Protein AF-0000000081669228 (afdb_homodimer)

pLDDT: mean 86.5, std 16.02, range [28.78, 98.44]

Nearest PDB structures (foldseek):
  1gyb-assembly2_C  TM=8.173E-01  e=8.208E-07  Saccharomyces cerevisiae
  7o21-assembly1_A  TM=7.424E-01  e=1.603E-05  Bdellovibrio bacteriovorus HD100
  7f0y-assembly1_B  TM=6.200E-01  e=3.337E-04  Aspergillus novofumigatus
  7f11-assembly1_B  TM=6.517E-01  e=2.689E-03  Aspergillus novofumigatus
  3grd-assembly1_B  TM=5.805E-01  e=3.251E-03  Bacillus cereus ATCC 10987

InterPro domains:
  IPR032710 NTF2-like domain superfamily [SSF54427] (10-122)

Sequence (262 aa):
MSTTIDVKTELQQRLDEFSNVYRTGIWEDLIEFYTPDAIMQGRTDITAIKRLITQYMVEYDDIRFTITDTGTIGKDGLVYSTIAFNLHKRGEKVAEPGKEICIWKKNGDKFCFHRAVWNADEAIETYTKHIMSTTIDVKTELQQRLDEFSNVYRTGIWEDLIEFYTPDAIMQGRTDITAIKRLITQYMVEYDDIRFTITDTGTIGKDGLVYSTIAFNLHKRGEKVAEPGKEICIWKKNGDKFCFHRAVWNADEAIETYTKHI

Foldseek 3Di:
DVPPPDPQVQVQVLQVVLQVVLLVLPLVVNLVQADCQAAEQNRGHSVVVSVVSVVLSVFFNGKHKHWDDKDADDPQGKMKTKIKMWTHTPPDDGTFIKIKIFIWDDDDPHTHGRYMDMDTPVVVVVVVVVD/DPPPPDPQVQVQVLQVVLQVVLLVLPLVVNLVQADCQAAEQNRGHSVVVSVVSVVLSVFFNGKHKHFPDKDQDDPQRKIKTKIKMWTHTPPDDGTFIKIKIFIWDDDDPHTHGRYMDMDTPVVVVVVVVVD

Organism: Saccoglossus kowalevskii (NCBI:txid10224)

Solvent-accessible surface area (backbone atoms only — not comparable to full-atom values): 14122 Å² total; per-residue (Å²): 127,87,74,72,68,52,67,65,58,53,51,45,51,49,48,52,50,49,35,56,48,56,59,70,66,54,63,80,67,56,56,74,43,40,42,98,78,26,30,52,69,83,30,71,41,71,69,53,45,50,51,56,51,52,56,46,56,76,46,29,61,44,54,48,75,44,78,77,44,68,46,60,21,18,93,80,64,28,32,38,34,37,31,41,34,36,38,27,38,64,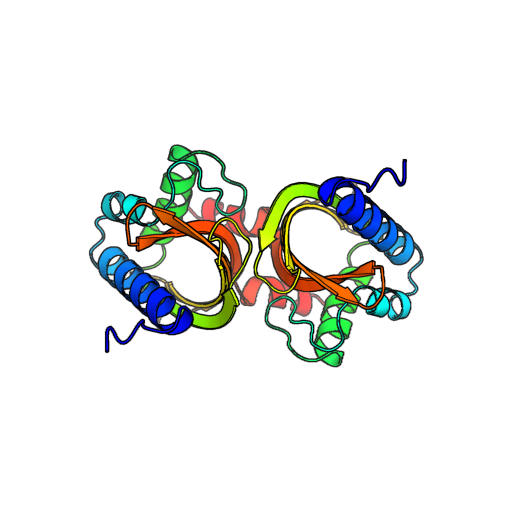93,51,90,64,59,47,50,29,40,31,34,37,36,32,34,64,61,84,94,41,75,13,48,32,36,36,23,55,34,53,49,63,64,60,42,54,61,50,63,74,97,124,86,76,73,68,54,67,65,60,51,52,45,51,50,49,51,52,49,34,56,47,57,57,70,67,53,62,79,67,56,55,74,44,40,41,97,78,25,30,52,70,82,28,69,41,68,69,54,47,51,52,57,50,51,57,46,56,76,48,30,61,45,54,49,77,43,74,75,44,68,45,69,14,13,95,80,57,28,29,39,34,36,31,41,34,34,37,27,38,66,94,51,91,65,60,48,50,28,40,30,36,37,36,30,34,62,62,84,93,40,74,12,48,32,33,36,24,55,35,54,50,62,64,59,42,54,61,50,63,74,97

Radius of gyration: 18.48 Å; Cα contacts (8 Å, |Δi|>4): 520; chains: 2; bounding box: 52×51×40 Å

Secondary structure (DSSP, 8-state):
------HHHHHHHHHHHHHHHHHHT-GGGGGGGEEEEEEETTB-SHHHHHHHHHHHHHHEEEEEEEEEEEEEETTTTEEEEEEEEEEEETT-SSPEEEEEEEEEEEETTEEEEEEEEEEEHHHHHHHHHT-/------HHHHHHHHHHHHHHHHHHT-GGGGGGGEEEEEEETTB-SHHHHHHHHHHHHHHEEEEEEEEEEEEE--TT--EEEEEEEEEEETT-SSPEEEEEEEEEEEETTEEEEEEEEEEEHHHHHHHHHT-

Structure (mmCIF, N/CA/C/O backbone):
data_AF-0000000081669228-model_v1
#
loop_
_entity.id
_entity.type
_entity.pdbx_description
1 polymer 'Uncharacterized protein LOC102806755'
#
loop_
_atom_site.group_PDB
_atom_site.id
_atom_site.type_symbol
_atom_site.label_atom_id
_atom_site.label_alt_id
_atom_site.label_comp_id
_atom_site.label_asym_id
_atom_site.label_entity_id
_atom_site.label_seq_id
_atom_site.pdbx_PDB_ins_code
_atom_site.Cartn_x
_atom_site.Cartn_y
_atom_site.Cartn_z
_atom_site.occupancy
_atom_site.B_iso_or_equiv
_atom_site.auth_seq_id
_atom_site.auth_comp_id
_atom_site.auth_asym_id
_atom_site.auth_atom_id
_atom_site.pdbx_PDB_model_num
ATOM 1 N N . MET A 1 1 ? -23.203 -28.297 3.871 1 39.91 1 MET A N 1
ATOM 2 C CA . MET A 1 1 ? -23.203 -26.859 4.133 1 39.91 1 MET A CA 1
ATOM 3 C C . MET A 1 1 ? -22.109 -26.156 3.334 1 39.91 1 MET A C 1
ATOM 5 O O . MET A 1 1 ? -21 -26.688 3.205 1 39.91 1 MET A O 1
ATOM 9 N N . SER A 1 2 ? -22.281 -25.531 2.209 1 43.97 2 SER A N 1
ATOM 10 C CA . SER A 1 2 ? -21.297 -24.984 1.297 1 43.97 2 SER A CA 1
ATOM 11 C C . SER A 1 2 ? -20.219 -24.203 2.053 1 43.97 2 SER A C 1
ATOM 13 O O . SER A 1 2 ? -20.5 -23.156 2.635 1 43.97 2 SER A O 1
ATOM 15 N N . THR A 1 3 ? -19.406 -24.672 2.895 1 51.78 3 THR A N 1
ATOM 16 C CA . THR A 1 3 ? -18.469 -24.062 3.828 1 51.78 3 THR A CA 1
ATOM 17 C C . THR A 1 3 ? -17.688 -22.938 3.15 1 51.78 3 THR A C 1
ATOM 19 O O . THR A 1 3 ? -16.781 -23.203 2.346 1 51.78 3 THR A O 1
ATOM 22 N N . THR A 1 4 ? -18.359 -21.859 2.883 1 65.62 4 THR A N 1
ATOM 23 C CA . THR A 1 4 ? -17.688 -20.719 2.27 1 65.62 4 THR A CA 1
ATOM 24 C C . THR A 1 4 ? -16.422 -20.359 3.045 1 65.62 4 THR A C 1
ATOM 26 O O . THR A 1 4 ? -16.453 -20.188 4.266 1 65.62 4 THR A O 1
ATOM 29 N N . ILE A 1 5 ? -15.367 -20.688 2.523 1 81.19 5 ILE A N 1
ATOM 30 C CA . ILE A 1 5 ? -14.109 -20.312 3.16 1 81.19 5 ILE A CA 1
ATOM 31 C C . ILE A 1 5 ? -14.07 -18.812 3.406 1 81.19 5 ILE A C 1
ATOM 33 O O . ILE A 1 5 ? -14.688 -18.047 2.664 1 81.19 5 ILE A O 1
ATOM 37 N N . ASP A 1 6 ? -13.648 -18.5 4.582 1 91.19 6 ASP A N 1
ATOM 38 C CA . ASP A 1 6 ? -13.555 -17.078 4.887 1 91.19 6 ASP A CA 1
ATOM 39 C C . ASP A 1 6 ? -12.625 -16.359 3.912 1 91.19 6 ASP A C 1
ATOM 41 O O . ASP A 1 6 ? -11.734 -16.984 3.326 1 91.19 6 ASP A O 1
ATOM 45 N N . VAL A 1 7 ? -12.891 -15.188 3.656 1 91.69 7 VAL A N 1
ATOM 46 C CA . VAL A 1 7 ? -12.203 -14.398 2.643 1 91.69 7 VAL A CA 1
ATOM 47 C C . VAL A 1 7 ? -10.695 -14.43 2.891 1 91.69 7 VAL A C 1
ATOM 49 O O . VAL A 1 7 ? -9.906 -14.5 1.945 1 91.69 7 VAL A O 1
ATOM 52 N N . LYS A 1 8 ? -10.242 -14.375 4.141 1 94.62 8 LYS A N 1
ATOM 53 C CA . LYS A 1 8 ? -8.82 -14.422 4.461 1 94.62 8 LYS A CA 1
ATOM 54 C C . LYS A 1 8 ? -8.188 -15.727 3.973 1 94.62 8 LYS A C 1
ATOM 56 O O . LYS A 1 8 ? -7.105 -15.711 3.385 1 94.62 8 LYS A O 1
ATOM 61 N N . THR A 1 9 ? -8.82 -16.797 4.254 1 96.38 9 THR A N 1
ATOM 62 C CA . THR A 1 9 ? -8.336 -18.094 3.805 1 96.38 9 THR A CA 1
ATOM 63 C C . THR A 1 9 ? -8.289 -18.156 2.281 1 96.38 9 THR A C 1
ATOM 65 O O . THR A 1 9 ? -7.32 -18.641 1.705 1 96.38 9 THR A O 1
ATOM 68 N N . GLU A 1 10 ? -9.328 -17.641 1.651 1 95.44 10 GLU A N 1
ATOM 69 C CA . GLU A 1 10 ? -9.375 -17.641 0.192 1 95.44 10 GLU A CA 1
ATOM 70 C C . GLU A 1 10 ? -8.234 -16.812 -0.396 1 95.44 10 GLU A C 1
ATOM 72 O O . GLU A 1 10 ? -7.586 -17.25 -1.355 1 95.44 10 GLU A O 1
ATOM 77 N N . LEU A 1 11 ? -7.941 -15.695 0.139 1 97.06 11 LEU A N 1
ATOM 78 C CA . LEU A 1 11 ? -6.871 -14.828 -0.34 1 97.06 11 LEU A CA 1
ATOM 79 C C . LEU A 1 11 ? -5.508 -15.469 -0.11 1 97.06 11 LEU A C 1
ATOM 81 O O . LEU A 1 11 ? -4.625 -15.383 -0.968 1 97.06 11 LEU A O 1
ATOM 85 N N . GLN A 1 12 ? -5.336 -16.094 1.056 1 98.38 12 GLN A N 1
ATOM 86 C CA . GLN A 1 12 ? -4.07 -16.766 1.328 1 98.38 12 GLN A CA 1
ATOM 87 C C . GLN A 1 12 ? -3.809 -17.891 0.325 1 98.38 12 GLN A C 1
ATOM 89 O O . GLN A 1 12 ? -2.684 -18.047 -0.151 1 98.38 12 GLN A O 1
ATOM 94 N N . GLN A 1 13 ? -4.848 -18.609 0.042 1 98.06 13 GLN A N 1
ATOM 95 C CA . GLN A 1 13 ? -4.711 -19.672 -0.955 1 98.06 13 GLN A CA 1
ATOM 96 C C . GLN A 1 13 ? -4.324 -19.094 -2.314 1 98.06 13 GLN A C 1
ATOM 98 O O . GLN A 1 13 ? -3.492 -19.672 -3.021 1 98.06 13 GLN A O 1
ATOM 103 N N . ARG A 1 14 ? -4.922 -17.984 -2.672 1 98.19 14 ARG A N 1
ATOM 104 C CA . ARG A 1 14 ? -4.602 -17.344 -3.938 1 98.19 14 ARG A CA 1
ATOM 105 C C . ARG A 1 14 ? -3.141 -16.906 -3.977 1 98.19 14 ARG A C 1
ATOM 107 O O . ARG A 1 14 ? -2.467 -17.078 -4.996 1 98.19 14 ARG A O 1
ATOM 114 N N . LEU A 1 15 ? -2.629 -16.391 -2.883 1 98.38 15 LEU A N 1
ATOM 115 C CA . LEU A 1 15 ? -1.236 -15.969 -2.785 1 98.38 15 LEU A CA 1
ATOM 116 C C . LEU A 1 15 ? -0.297 -17.172 -2.842 1 98.38 15 LEU A C 1
ATOM 118 O O . LEU A 1 15 ? 0.784 -17.094 -3.43 1 98.38 15 LEU A O 1
ATOM 122 N N . ASP A 1 16 ? -0.727 -18.281 -2.232 1 98.44 16 ASP A N 1
ATOM 123 C CA . ASP A 1 16 ? 0.062 -19.5 -2.332 1 98.44 16 ASP A CA 1
ATOM 124 C C . ASP A 1 16 ? 0.149 -19.984 -3.779 1 98.44 16 ASP A C 1
ATOM 126 O O . ASP A 1 16 ? 1.208 -20.422 -4.23 1 98.44 16 ASP A O 1
ATOM 130 N N . GLU A 1 17 ? -0.979 -19.875 -4.484 1 98.06 17 GLU A N 1
ATOM 131 C CA . GLU A 1 17 ? -0.974 -20.203 -5.906 1 98.06 17 GLU A CA 1
ATOM 132 C C . GLU A 1 17 ? -0.011 -19.297 -6.676 1 98.06 17 GLU A C 1
ATOM 134 O O . GLU A 1 17 ? 0.74 -19.766 -7.531 1 98.06 17 GLU 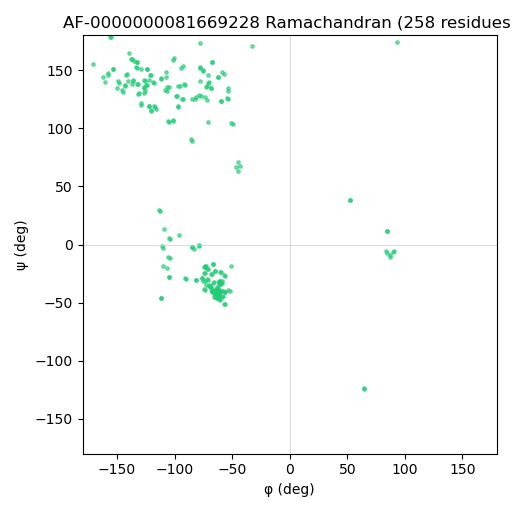A O 1
ATOM 139 N N . PHE A 1 18 ? -0.033 -18.047 -6.391 1 97.5 18 PHE A N 1
ATOM 140 C CA . PHE A 1 18 ? 0.871 -17.078 -7.02 1 97.5 18 PHE A CA 1
ATOM 141 C C . PHE A 1 18 ? 2.324 -17.484 -6.801 1 97.5 18 PHE A C 1
ATOM 143 O O . PHE A 1 18 ? 3.104 -17.562 -7.754 1 97.5 18 PHE A O 1
ATOM 150 N N . SER A 1 19 ? 2.711 -17.75 -5.574 1 96.69 19 SER A N 1
ATOM 151 C CA . SER A 1 19 ? 4.074 -18.141 -5.23 1 96.69 19 SER A CA 1
ATOM 152 C C . SER A 1 19 ? 4.496 -19.406 -5.98 1 96.69 19 SER A C 1
ATOM 154 O O . SER A 1 19 ? 5.637 -19.5 -6.441 1 96.69 19 SER A O 1
ATOM 156 N N . ASN A 1 20 ? 3.576 -20.344 -6.105 1 97 20 ASN A N 1
ATOM 157 C CA . ASN A 1 20 ? 3.865 -21.562 -6.836 1 97 20 ASN A CA 1
ATOM 158 C C . ASN A 1 20 ? 4.156 -21.297 -8.305 1 97 20 ASN A C 1
ATOM 160 O O . ASN A 1 20 ? 5.105 -21.844 -8.867 1 97 20 ASN A O 1
ATOM 164 N N . VAL A 1 21 ? 3.305 -20.469 -8.922 1 95.56 21 VAL A N 1
ATOM 165 C CA . VAL A 1 21 ? 3.533 -20.109 -10.312 1 95.56 21 VAL A CA 1
ATOM 166 C C . VAL A 1 21 ? 4.84 -19.328 -10.438 1 95.56 21 VAL A C 1
ATOM 168 O O . VAL A 1 21 ? 5.617 -19.547 -11.367 1 95.56 21 VAL A O 1
ATOM 171 N N . TYR A 1 22 ? 5.098 -18.484 -9.469 1 94.12 22 TYR A N 1
ATOM 172 C CA . TYR A 1 22 ? 6.32 -17.688 -9.438 1 94.12 22 TYR A CA 1
ATOM 173 C C . TYR A 1 22 ? 7.551 -18.578 -9.492 1 94.12 22 TYR A C 1
ATOM 175 O O . TYR A 1 22 ? 8.5 -18.297 -10.227 1 94.12 22 TYR A O 1
ATOM 183 N N . ARG A 1 23 ? 7.57 -19.656 -8.828 1 93.06 23 ARG A N 1
ATOM 184 C CA . ARG A 1 23 ? 8.711 -20.562 -8.703 1 93.06 23 ARG A CA 1
ATOM 185 C C . ARG A 1 23 ? 8.961 -21.312 -10 1 93.06 23 ARG A C 1
ATOM 187 O O . ARG A 1 23 ? 10.055 -21.844 -10.219 1 93.06 23 ARG A O 1
ATOM 194 N N . THR A 1 24 ? 7.941 -21.406 -10.859 1 91.94 24 THR A N 1
ATOM 195 C CA . THR A 1 24 ? 8.117 -22.125 -12.109 1 91.94 24 THR A CA 1
ATOM 196 C C . THR A 1 24 ? 9.016 -21.344 -13.062 1 91.94 24 THR A C 1
ATOM 198 O O . THR A 1 24 ? 9.594 -21.922 -13.992 1 91.94 24 THR A O 1
ATOM 201 N N . GLY A 1 25 ? 8.984 -20.016 -12.969 1 86.81 25 GLY A N 1
ATOM 202 C CA . GLY A 1 25 ? 9.758 -19.172 -13.852 1 86.81 25 GLY A CA 1
ATOM 203 C C . GLY A 1 25 ? 9.008 -18.781 -15.117 1 86.81 25 GLY A C 1
ATOM 204 O O . GLY A 1 25 ? 9.531 -18.047 -15.953 1 86.81 25 GLY A O 1
ATOM 205 N N . ILE A 1 26 ? 7.855 -19.344 -15.273 1 88.12 26 ILE A N 1
ATOM 206 C CA . ILE A 1 26 ? 7.023 -18.953 -16.406 1 88.12 26 ILE A CA 1
ATOM 207 C C . ILE A 1 26 ? 6.203 -17.719 -16.031 1 88.12 26 ILE A C 1
ATOM 209 O O . ILE A 1 26 ? 5.066 -17.828 -15.578 1 88.12 26 ILE A O 1
ATOM 213 N N . TRP A 1 27 ? 6.723 -16.547 -16.281 1 81.88 27 TRP A N 1
ATOM 214 C CA . TRP A 1 27 ? 6.23 -15.289 -15.742 1 81.88 27 TRP A CA 1
ATOM 215 C C . TRP A 1 27 ? 4.965 -14.836 -16.469 1 81.88 27 TRP A C 1
ATOM 217 O O . TRP A 1 27 ? 4.121 -14.148 -15.891 1 81.88 27 TRP A O 1
ATOM 227 N N . GLU A 1 28 ? 4.816 -15.211 -17.75 1 88.62 28 GLU A N 1
ATOM 228 C CA . GLU A 1 28 ? 3.592 -14.898 -18.484 1 88.62 28 GLU A CA 1
ATOM 229 C C . GLU A 1 28 ? 2.363 -15.453 -17.766 1 88.62 28 GLU A C 1
ATOM 231 O O . GLU A 1 28 ? 1.282 -14.859 -17.828 1 88.62 28 GLU A O 1
ATOM 236 N N . ASP A 1 29 ? 2.557 -16.547 -16.984 1 93.75 29 ASP A N 1
ATOM 237 C CA . ASP A 1 29 ? 1.444 -17.188 -16.281 1 93.75 29 ASP A CA 1
ATOM 238 C C . ASP A 1 29 ? 0.985 -16.344 -15.102 1 93.75 29 ASP A C 1
ATOM 240 O O . ASP A 1 29 ? -0.127 -16.516 -14.602 1 93.75 29 ASP A O 1
ATOM 244 N N . LEU A 1 30 ? 1.828 -15.422 -14.664 1 95 30 LEU A N 1
ATOM 245 C CA . LEU A 1 30 ? 1.489 -14.617 -13.5 1 95 30 LEU A CA 1
ATOM 246 C C . LEU A 1 30 ? 0.439 -13.57 -13.852 1 95 30 LEU A C 1
ATOM 248 O O . LEU A 1 30 ? -0.228 -13.031 -12.961 1 95 30 LEU A O 1
ATOM 252 N N . ILE A 1 31 ? 0.306 -13.281 -15.094 1 93.75 31 ILE A N 1
ATOM 253 C CA . ILE A 1 31 ? -0.577 -12.203 -15.516 1 93.75 31 ILE A CA 1
ATOM 254 C C . ILE A 1 31 ? -2.023 -12.555 -15.172 1 93.75 31 ILE A C 1
ATOM 256 O O . ILE A 1 31 ? -2.848 -11.664 -14.953 1 93.75 31 ILE A O 1
ATOM 260 N N . GLU A 1 32 ? -2.377 -13.82 -15.016 1 95.56 32 GLU A N 1
ATOM 261 C CA . GLU A 1 32 ? -3.738 -14.25 -14.711 1 95.56 32 GLU A CA 1
ATOM 262 C C . GLU A 1 32 ? -4.16 -13.797 -13.312 1 95.56 32 GLU A C 1
ATOM 264 O O . GLU A 1 32 ? -5.348 -13.812 -12.984 1 95.56 32 GLU A O 1
ATOM 269 N N . PHE A 1 33 ? -3.244 -13.43 -12.5 1 97.38 33 PHE A N 1
ATOM 270 C CA . PHE A 1 33 ? -3.527 -13.039 -11.125 1 97.38 33 PHE A CA 1
ATOM 271 C C . PHE A 1 33 ? -3.918 -11.57 -11.047 1 97.38 33 PHE A C 1
ATOM 273 O O . PHE A 1 33 ? -4.262 -11.07 -9.977 1 97.38 33 PHE A O 1
ATOM 280 N N . TYR A 1 34 ? -3.902 -10.891 -12.156 1 96.56 34 TYR A N 1
ATOM 281 C CA . TYR A 1 34 ? -4.227 -9.469 -12.203 1 96.56 34 TYR A CA 1
ATOM 282 C C . TYR A 1 34 ? -5.535 -9.234 -12.945 1 96.56 34 TYR A C 1
ATOM 284 O O . TYR A 1 34 ? -5.852 -9.945 -13.898 1 96.56 34 TYR A O 1
ATOM 292 N N . THR A 1 35 ? -6.324 -8.242 -12.438 1 94.75 35 THR A N 1
ATOM 293 C CA . THR A 1 35 ? -7.457 -7.812 -13.25 1 94.75 35 THR A CA 1
ATOM 294 C C . THR A 1 35 ? -6.977 -7.109 -14.516 1 94.75 35 THR A C 1
ATOM 296 O O . THR A 1 35 ? -5.867 -6.578 -14.555 1 94.75 35 THR A O 1
ATOM 299 N N . PRO A 1 36 ? -7.805 -7.062 -15.594 1 93.06 36 PRO A N 1
ATOM 300 C CA . PRO A 1 36 ? -7.387 -6.41 -16.828 1 93.06 36 PRO A CA 1
ATOM 301 C C . PRO A 1 36 ? -7.07 -4.93 -16.641 1 93.06 36 PRO A C 1
ATOM 303 O O . PRO A 1 36 ? -6.301 -4.355 -17.422 1 93.06 36 PRO A O 1
ATOM 306 N N . ASP A 1 37 ? -7.652 -4.312 -15.594 1 93.5 37 ASP A N 1
ATOM 307 C CA . ASP A 1 37 ? -7.434 -2.893 -15.328 1 93.5 37 ASP A CA 1
ATOM 308 C C . ASP A 1 37 ? -6.641 -2.686 -14.047 1 93.5 37 ASP A C 1
ATOM 310 O O . ASP A 1 37 ? -6.836 -1.695 -13.336 1 93.5 37 ASP A O 1
ATOM 314 N N . ALA A 1 38 ? -5.773 -3.65 -13.68 1 95.19 38 ALA A N 1
ATOM 315 C CA . ALA A 1 38 ? -4.973 -3.576 -12.461 1 95.19 38 ALA A CA 1
ATOM 316 C C . ALA A 1 38 ? -4.023 -2.379 -12.5 1 95.19 38 ALA A C 1
ATOM 318 O O . ALA A 1 38 ? -3.539 -1.998 -13.57 1 95.19 38 ALA A O 1
ATOM 319 N N . ILE A 1 39 ? -3.797 -1.756 -11.398 1 94.5 39 ILE A N 1
ATOM 320 C CA . ILE A 1 39 ? -2.758 -0.76 -11.156 1 94.5 39 ILE A CA 1
ATOM 321 C C . ILE A 1 39 ? -1.838 -1.232 -10.031 1 94.5 39 ILE A C 1
ATOM 323 O O . ILE A 1 39 ? -2.281 -1.421 -8.898 1 94.5 39 ILE A O 1
ATOM 327 N N . MET A 1 40 ? -0.588 -1.463 -10.391 1 94.69 40 MET A N 1
ATOM 328 C CA . MET A 1 40 ? 0.394 -1.965 -9.43 1 94.69 40 MET A CA 1
ATOM 329 C C . MET A 1 40 ? 1.528 -0.964 -9.242 1 94.69 40 MET A C 1
ATOM 331 O O . MET A 1 40 ? 2.23 -0.626 -10.195 1 94.69 40 MET A O 1
ATOM 335 N N . GLN A 1 41 ? 1.636 -0.534 -8.062 1 93.5 41 GLN A N 1
ATOM 336 C CA . GLN A 1 41 ? 2.678 0.45 -7.789 1 93.5 41 GLN A CA 1
ATOM 337 C C . GLN A 1 41 ? 2.596 1.626 -8.758 1 93.5 41 GLN A C 1
ATOM 339 O O . GLN A 1 41 ? 3.613 2.068 -9.289 1 93.5 41 GLN A O 1
ATOM 344 N N . GLY A 1 42 ? 1.383 2.012 -9.062 1 89.69 42 GLY A N 1
ATOM 345 C CA . GLY A 1 42 ? 1.172 3.176 -9.906 1 89.69 42 GLY A CA 1
ATOM 346 C C . GLY A 1 42 ? 1.255 2.861 -11.391 1 89.69 42 GLY A C 1
ATOM 347 O O . GLY A 1 42 ? 1.02 3.732 -12.227 1 89.69 42 GLY A O 1
ATOM 348 N N . ARG A 1 43 ? 1.627 1.612 -11.711 1 90.69 43 ARG A N 1
ATOM 349 C CA . ARG A 1 43 ? 1.674 1.218 -13.109 1 90.69 43 ARG A CA 1
ATOM 350 C C . ARG A 1 43 ? 0.29 0.818 -13.617 1 90.69 43 ARG A C 1
ATOM 352 O O . ARG A 1 43 ? -0.351 -0.069 -13.047 1 90.69 43 ARG A O 1
ATOM 359 N N . THR A 1 44 ? -0.226 1.43 -14.711 1 89.62 44 THR A N 1
ATOM 360 C CA . THR A 1 44 ? -1.625 1.318 -15.109 1 89.62 44 THR A CA 1
ATOM 361 C C . THR A 1 44 ? -1.763 0.485 -16.375 1 89.62 44 THR A C 1
ATOM 363 O O . THR A 1 44 ? -2.873 0.266 -16.875 1 89.62 44 THR A O 1
ATOM 366 N N . ASP A 1 45 ? -0.718 0.052 -16.938 1 88.38 45 ASP A N 1
ATOM 367 C CA . ASP A 1 45 ? -0.771 -0.715 -18.188 1 88.38 45 ASP A CA 1
ATOM 368 C C . ASP A 1 45 ? -0.119 -2.084 -18.016 1 88.38 45 ASP A C 1
ATOM 370 O O . ASP A 1 45 ? 0.859 -2.225 -17.266 1 88.38 45 ASP A O 1
ATOM 374 N N . ILE A 1 46 ? -0.756 -3.031 -18.656 1 86.5 46 ILE A N 1
ATOM 375 C CA . ILE A 1 46 ? -0.349 -4.426 -18.5 1 86.5 46 ILE A CA 1
ATOM 376 C C . ILE A 1 46 ? 1.108 -4.586 -18.922 1 86.5 46 ILE A C 1
ATOM 378 O O . ILE A 1 46 ? 1.842 -5.398 -18.359 1 86.5 46 ILE A O 1
ATOM 382 N N . THR A 1 47 ? 1.534 -3.789 -19.875 1 89.31 47 THR A N 1
ATOM 383 C CA . THR A 1 47 ? 2.928 -3.85 -20.297 1 89.31 47 THR A CA 1
ATOM 384 C C . THR A 1 47 ? 3.859 -3.414 -19.172 1 89.31 47 THR A C 1
ATOM 386 O O . THR A 1 47 ? 4.883 -4.059 -18.922 1 89.31 47 THR A O 1
ATOM 389 N N . ALA A 1 48 ? 3.443 -2.396 -18.469 1 90.06 48 ALA A N 1
ATOM 390 C CA . ALA A 1 48 ? 4.23 -1.908 -17.344 1 90.06 48 ALA A CA 1
ATOM 391 C C . ALA A 1 48 ? 4.207 -2.902 -16.188 1 90.06 48 ALA A C 1
ATOM 393 O O . ALA A 1 48 ? 5.207 -3.078 -15.492 1 90.06 48 ALA A O 1
ATOM 394 N N . ILE A 1 49 ? 3.145 -3.549 -15.977 1 90.56 49 ILE A N 1
ATOM 395 C CA . ILE A 1 49 ? 3.025 -4.547 -14.914 1 90.56 49 ILE A CA 1
ATOM 396 C C . ILE A 1 49 ? 3.91 -5.75 -15.242 1 90.56 49 ILE A C 1
ATOM 398 O O . ILE A 1 49 ? 4.629 -6.254 -14.375 1 90.56 49 ILE A O 1
ATOM 402 N N . LYS A 1 50 ? 3.941 -6.133 -16.5 1 89.06 50 LYS A N 1
ATOM 403 C CA . LYS A 1 50 ? 4.809 -7.23 -16.922 1 89.06 50 LYS A CA 1
ATOM 404 C C . LYS A 1 50 ? 6.277 -6.883 -16.703 1 89.06 50 LYS A C 1
ATOM 406 O O . LYS A 1 50 ? 7.055 -7.723 -16.234 1 89.06 50 LYS A O 1
ATOM 411 N N . ARG A 1 51 ? 6.586 -5.688 -16.969 1 88 51 ARG A N 1
ATOM 412 C CA . ARG A 1 51 ? 7.957 -5.242 -16.75 1 88 51 ARG A CA 1
ATOM 413 C C . ARG A 1 51 ? 8.305 -5.27 -15.266 1 88 51 ARG A C 1
ATOM 415 O O . ARG A 1 51 ? 9.414 -5.656 -14.891 1 88 51 ARG A O 1
ATOM 422 N N . LEU A 1 52 ? 7.395 -4.824 -14.43 1 85.06 52 LEU A N 1
ATOM 423 C CA . LEU A 1 52 ? 7.574 -4.852 -12.984 1 85.06 52 LEU A CA 1
ATOM 424 C C . LEU A 1 52 ? 7.812 -6.277 -12.492 1 85.06 52 LEU A C 1
ATOM 426 O O . LEU A 1 52 ? 8.75 -6.527 -11.734 1 85.06 52 LEU A O 1
ATOM 430 N N . ILE A 1 53 ? 7.062 -7.215 -12.969 1 84.88 53 ILE A N 1
ATOM 431 C CA . ILE A 1 53 ? 7.172 -8.617 -12.586 1 84.88 53 ILE A CA 1
ATOM 432 C C . ILE A 1 53 ? 8.516 -9.172 -13.055 1 84.88 53 ILE A C 1
ATOM 434 O O . ILE A 1 53 ? 9.211 -9.859 -12.289 1 84.88 53 ILE A O 1
ATOM 438 N N . THR A 1 54 ? 8.859 -8.852 -14.289 1 83.94 54 THR A N 1
ATOM 439 C CA . THR A 1 54 ? 10.102 -9.367 -14.859 1 83.94 54 THR A CA 1
ATOM 440 C C . THR A 1 54 ? 11.305 -8.883 -14.055 1 83.94 54 THR A C 1
ATOM 442 O O . THR A 1 54 ? 12.273 -9.625 -13.867 1 83.94 54 THR A O 1
ATOM 445 N N . GLN A 1 55 ? 11.164 -7.73 -13.57 1 79.31 55 GLN A N 1
ATOM 446 C CA . GLN A 1 55 ? 12.242 -7.199 -12.75 1 79.31 55 GLN A CA 1
ATOM 447 C C . GLN A 1 55 ? 12.43 -8.023 -11.477 1 79.31 55 GLN A C 1
ATOM 449 O O . GLN A 1 55 ? 13.562 -8.297 -11.07 1 79.31 55 GLN A O 1
ATOM 454 N N . TYR A 1 56 ? 11.406 -8.391 -10.867 1 77.19 56 TYR A N 1
ATOM 455 C CA . TYR A 1 56 ? 11.484 -9.219 -9.664 1 77.19 56 TYR A CA 1
ATOM 456 C C . TYR A 1 56 ? 11.945 -10.633 -10 1 77.19 56 TYR A C 1
ATOM 458 O O . TYR A 1 56 ? 12.68 -11.25 -9.227 1 77.19 56 TYR A O 1
ATOM 466 N N . MET A 1 57 ? 11.57 -11.156 -11.109 1 77.75 57 MET A N 1
ATOM 467 C CA . MET A 1 57 ? 11.898 -12.516 -11.516 1 77.75 57 MET A CA 1
ATOM 468 C C . MET A 1 57 ? 13.398 -12.695 -11.688 1 77.75 57 MET A C 1
ATOM 470 O O . MET A 1 57 ? 13.945 -13.75 -11.359 1 77.75 57 MET A O 1
ATOM 474 N N . VAL A 1 58 ? 14.023 -11.695 -12.18 1 80.81 58 VAL A N 1
ATOM 475 C CA . VAL A 1 58 ? 15.453 -11.812 -12.453 1 80.81 58 VAL A CA 1
ATOM 476 C C . VAL A 1 58 ? 16.234 -11.773 -11.141 1 80.81 58 VAL A C 1
ATOM 478 O O . VAL A 1 58 ? 17.25 -12.453 -10.992 1 80.81 58 VAL A O 1
ATOM 481 N N . GLU A 1 59 ? 15.656 -11.195 -10.164 1 86.12 59 GLU A N 1
ATOM 482 C CA . GLU A 1 59 ? 16.422 -10.938 -8.953 1 86.12 59 GLU A CA 1
ATOM 483 C C . GLU A 1 59 ? 16.031 -11.906 -7.84 1 86.12 59 GLU A C 1
ATOM 485 O O . GLU A 1 59 ? 16.875 -12.266 -7 1 86.12 59 GLU A O 1
ATOM 490 N N . TYR A 1 60 ? 14.859 -12.367 -7.867 1 90.31 60 TYR A N 1
ATOM 491 C CA . TYR A 1 60 ? 14.328 -13.141 -6.75 1 90.31 60 TYR A CA 1
ATOM 492 C C . TYR A 1 60 ? 13.828 -14.5 -7.219 1 90.31 60 TYR A C 1
ATOM 494 O O . TYR A 1 60 ? 13.203 -14.609 -8.281 1 90.31 60 TYR A O 1
ATOM 502 N N . ASP A 1 61 ? 14.141 -15.523 -6.457 1 91.06 61 ASP A N 1
ATOM 503 C CA . ASP A 1 61 ? 13.781 -16.859 -6.914 1 91.06 61 ASP A CA 1
ATOM 504 C C . ASP A 1 61 ? 12.57 -17.391 -6.145 1 91.06 61 ASP A C 1
ATOM 506 O O . ASP A 1 61 ? 12 -18.422 -6.508 1 91.06 61 ASP A O 1
ATOM 510 N N . ASP A 1 62 ? 12.211 -16.656 -5.035 1 93.75 62 ASP A N 1
ATOM 511 C CA . ASP A 1 62 ? 11.031 -17.078 -4.277 1 93.75 62 ASP A CA 1
ATOM 512 C C . ASP A 1 62 ? 10.398 -15.891 -3.553 1 93.75 62 ASP A C 1
ATOM 514 O O . ASP A 1 62 ? 11.078 -14.914 -3.223 1 93.75 62 ASP A O 1
ATOM 518 N N . ILE A 1 63 ? 9.109 -16 -3.369 1 94.75 63 ILE A N 1
ATOM 519 C CA . ILE A 1 63 ? 8.352 -15.039 -2.578 1 94.75 63 ILE A CA 1
ATOM 520 C C . ILE A 1 63 ? 7.262 -15.758 -1.787 1 94.75 63 ILE A C 1
ATOM 522 O O . ILE A 1 63 ? 6.582 -16.641 -2.316 1 94.75 63 ILE A O 1
ATOM 526 N N . ARG A 1 64 ? 7.082 -15.398 -0.524 1 96.88 64 ARG A N 1
ATOM 527 C CA . ARG A 1 64 ? 6.023 -15.906 0.343 1 96.88 64 ARG A CA 1
ATOM 528 C C . ARG A 1 64 ? 5.23 -14.758 0.964 1 96.88 64 ARG A C 1
ATOM 530 O O . ARG A 1 64 ? 5.805 -13.734 1.353 1 96.88 64 ARG A O 1
ATOM 537 N N . PHE A 1 65 ? 3.945 -15.031 1.029 1 98.19 65 PHE A N 1
ATOM 538 C CA . PHE A 1 65 ? 3.051 -14 1.549 1 98.19 65 PHE A CA 1
ATOM 539 C C . PHE A 1 65 ? 2.297 -14.508 2.773 1 98.19 65 PHE A C 1
ATOM 541 O O . PHE A 1 65 ? 1.961 -15.688 2.857 1 98.19 65 PHE A O 1
ATOM 548 N N . THR A 1 66 ? 2.027 -13.641 3.713 1 98.06 66 THR A N 1
ATOM 549 C CA . THR A 1 66 ? 1.114 -13.867 4.828 1 98.06 66 THR A CA 1
ATOM 550 C C . THR A 1 66 ? 0.106 -12.727 4.941 1 98.06 66 THR A C 1
ATOM 552 O O . THR A 1 66 ? 0.49 -11.562 5.094 1 98.06 66 THR A O 1
ATOM 555 N N . ILE A 1 67 ? -1.19 -13.078 4.855 1 98 67 ILE A N 1
ATOM 556 C CA . ILE A 1 67 ? -2.236 -12.086 5.066 1 98 67 ILE A CA 1
ATOM 557 C C . ILE A 1 67 ? -2.33 -11.742 6.555 1 98 67 ILE A C 1
ATOM 559 O O . ILE A 1 67 ? -2.531 -12.633 7.387 1 98 67 ILE A O 1
ATOM 563 N N . THR A 1 68 ? -2.266 -10.477 6.906 1 96.38 68 THR A N 1
ATOM 564 C CA . THR A 1 68 ? -2.262 -10.078 8.312 1 96.38 68 THR A CA 1
ATOM 565 C C . THR A 1 68 ? -3.568 -9.383 8.68 1 96.38 68 THR A C 1
ATOM 567 O O . THR A 1 68 ? -3.904 -9.273 9.867 1 96.38 68 THR A O 1
ATOM 570 N N . ASP A 1 69 ? -4.312 -8.914 7.746 1 93.44 69 ASP A N 1
ATOM 571 C CA . ASP A 1 69 ? -5.594 -8.242 7.934 1 93.44 69 ASP A CA 1
ATOM 572 C C . ASP A 1 69 ? -6.391 -8.203 6.633 1 93.44 69 ASP A C 1
ATOM 574 O O . ASP A 1 69 ? -5.812 -8.172 5.547 1 93.44 69 ASP A O 1
ATOM 578 N N . THR A 1 70 ? -7.684 -8.336 6.785 1 92 70 THR A N 1
ATOM 579 C CA . THR A 1 70 ? -8.57 -8.219 5.629 1 92 70 THR A CA 1
ATOM 580 C C . THR A 1 70 ? -9.828 -7.441 5.996 1 92 70 THR A C 1
ATOM 582 O O . THR A 1 70 ? -10.141 -7.277 7.176 1 92 70 THR A O 1
ATOM 585 N N . GLY A 1 71 ? -10.469 -7.047 5 1 85.81 71 GLY A N 1
ATOM 586 C CA . GLY A 1 71 ? -11.781 -6.426 5.148 1 85.81 71 GLY A CA 1
ATOM 587 C C . GLY A 1 71 ? -12.492 -6.219 3.826 1 85.81 71 GLY A C 1
ATOM 588 O O . GLY A 1 71 ? -11.875 -6.27 2.764 1 85.81 71 GLY A O 1
ATOM 589 N N . THR A 1 72 ? -13.742 -6.172 3.992 1 81.31 72 THR A N 1
ATOM 590 C CA . THR A 1 72 ? -14.555 -5.914 2.811 1 81.31 72 THR A CA 1
ATOM 591 C C . THR A 1 72 ? -14.664 -4.414 2.547 1 81.31 72 THR A C 1
ATOM 593 O O . THR A 1 72 ? -14.766 -3.619 3.484 1 81.31 72 THR A O 1
ATOM 596 N N . ILE A 1 73 ? -14.25 -4.18 1.243 1 69.31 73 ILE A N 1
ATOM 597 C CA . ILE A 1 73 ? -14.336 -2.771 0.877 1 69.31 73 ILE A CA 1
ATOM 598 C C . ILE A 1 73 ? -15.359 -2.594 -0.242 1 69.31 73 ILE A C 1
ATOM 600 O O . ILE A 1 73 ? -15.32 -3.309 -1.247 1 69.31 73 ILE A O 1
ATOM 604 N N . GLY A 1 74 ? -16.469 -1.852 -0.002 1 62.41 74 GLY A N 1
ATOM 605 C CA . GLY A 1 74 ? -17.406 -1.361 -0.992 1 62.41 74 GLY A CA 1
ATOM 606 C C . GLY A 1 74 ? -18.578 -2.299 -1.21 1 62.41 74 GLY A C 1
ATOM 607 O O . GLY A 1 74 ? -18.641 -3.381 -0.623 1 62.41 74 GLY A O 1
ATOM 608 N N . LYS A 1 75 ? -19.438 -1.764 -2.014 1 61.34 75 LYS A N 1
ATOM 609 C CA . LYS A 1 75 ? -20.656 -2.432 -2.453 1 61.34 75 LYS A CA 1
ATOM 610 C C . LYS A 1 75 ? -20.391 -3.361 -3.631 1 61.34 75 LYS A C 1
ATOM 612 O O . LYS A 1 75 ? -21.188 -4.242 -3.936 1 61.34 75 LYS A O 1
ATOM 617 N N . ASP A 1 76 ? -19.094 -3.303 -4.062 1 65.69 76 ASP A N 1
ATOM 618 C CA . ASP A 1 76 ? -18.844 -3.977 -5.332 1 65.69 76 ASP A CA 1
ATOM 619 C C . ASP A 1 76 ? -18.016 -5.25 -5.125 1 65.69 76 ASP A C 1
ATOM 621 O O . ASP A 1 76 ? -17.422 -5.77 -6.066 1 65.69 76 ASP A O 1
ATOM 625 N N . GLY A 1 77 ? -17.938 -5.613 -3.924 1 77.19 77 GLY A N 1
ATOM 626 C CA . GLY A 1 77 ? -17.297 -6.895 -3.66 1 77.19 77 GLY A CA 1
ATOM 627 C C . GLY A 1 77 ? -15.789 -6.809 -3.574 1 77.19 77 GLY A C 1
ATOM 628 O O . GLY A 1 77 ? -15.102 -7.824 -3.672 1 77.19 77 GLY A O 1
ATOM 629 N N . LEU A 1 78 ? -15.258 -5.613 -3.508 1 89.06 78 LEU A N 1
ATOM 630 C CA . LEU A 1 78 ? -13.82 -5.465 -3.312 1 89.06 78 LEU A CA 1
ATOM 631 C C . LEU A 1 78 ? -13.422 -5.859 -1.895 1 89.06 78 LEU A C 1
ATOM 633 O O . LEU A 1 78 ? -14.18 -5.645 -0.949 1 89.06 78 LEU A O 1
ATOM 637 N N . VAL A 1 79 ? -12.242 -6.43 -1.801 1 92.19 79 VAL A N 1
ATOM 638 C CA . VAL A 1 79 ? -11.641 -6.797 -0.524 1 92.19 79 VAL A CA 1
ATOM 639 C C . VAL A 1 79 ? -10.242 -6.195 -0.425 1 92.19 79 VAL A C 1
ATOM 641 O O . VAL A 1 79 ? -9.5 -6.168 -1.41 1 92.19 79 VAL A O 1
ATOM 644 N N . TYR A 1 80 ? -9.961 -5.629 0.712 1 94.19 80 TYR A N 1
ATOM 645 C CA . TYR A 1 80 ? -8.555 -5.285 0.899 1 94.19 80 TYR A CA 1
ATOM 646 C C . TYR A 1 80 ? -7.848 -6.32 1.771 1 94.19 80 TYR A C 1
ATOM 648 O O . TYR A 1 80 ? -8.5 -7.043 2.529 1 94.19 80 TYR A O 1
ATOM 656 N N . SER A 1 81 ? -6.559 -6.336 1.685 1 96 81 SER A N 1
ATOM 657 C CA . SER A 1 81 ? -5.703 -7.062 2.617 1 96 81 SER A CA 1
ATOM 658 C C . SER A 1 81 ? -4.43 -6.281 2.928 1 96 81 SER A C 1
ATOM 660 O O . SER A 1 81 ? -3.916 -5.555 2.074 1 96 81 SER A O 1
ATOM 662 N N . THR A 1 82 ? -3.984 -6.418 4.137 1 97 82 THR A N 1
ATOM 663 C CA . THR A 1 82 ? -2.592 -6.145 4.477 1 97 82 THR A CA 1
ATOM 664 C C . THR A 1 82 ? -1.77 -7.43 4.453 1 97 82 THR A C 1
ATOM 666 O O . THR A 1 82 ? -2.242 -8.484 4.887 1 97 82 THR A O 1
ATOM 669 N N . ILE A 1 83 ? -0.606 -7.324 3.883 1 97.69 83 ILE A N 1
ATOM 670 C CA . ILE A 1 83 ? 0.208 -8.5 3.602 1 97.69 83 ILE A CA 1
ATOM 671 C C . ILE A 1 83 ? 1.64 -8.266 4.074 1 97.69 83 ILE A C 1
ATOM 673 O O . ILE A 1 83 ? 2.211 -7.199 3.834 1 97.69 83 ILE A O 1
ATOM 677 N N . ALA A 1 84 ? 2.146 -9.211 4.824 1 97.19 84 ALA A N 1
ATOM 678 C CA . ALA A 1 84 ? 3.594 -9.344 4.953 1 97.19 84 ALA A CA 1
ATOM 679 C C . ALA A 1 84 ? 4.156 -10.297 3.902 1 97.19 84 ALA A C 1
ATOM 681 O O . ALA A 1 84 ? 3.535 -11.312 3.586 1 97.19 84 ALA A O 1
ATOM 682 N N . PHE A 1 85 ? 5.305 -9.891 3.312 1 96.69 85 PHE A N 1
ATOM 683 C CA . PHE A 1 85 ? 5.914 -10.828 2.371 1 96.69 85 PHE A CA 1
ATOM 684 C C . PHE A 1 85 ? 7.406 -10.977 2.646 1 96.69 85 PHE A C 1
ATOM 686 O O . PHE A 1 85 ? 7.992 -10.156 3.359 1 96.69 85 PHE A O 1
ATOM 693 N N . ASN A 1 86 ? 7.988 -12.117 2.207 1 95.94 86 ASN A N 1
ATOM 694 C CA . ASN A 1 86 ? 9.414 -12.406 2.207 1 95.94 86 ASN A CA 1
ATOM 695 C C . ASN A 1 86 ? 9.922 -12.734 0.805 1 95.94 86 ASN A C 1
ATOM 697 O O . ASN A 1 86 ? 9.445 -13.68 0.177 1 95.94 86 ASN A O 1
ATOM 701 N N . LEU A 1 87 ? 10.844 -11.914 0.375 1 93.62 87 LEU A N 1
ATOM 702 C CA . LEU A 1 87 ? 11.492 -12.102 -0.918 1 93.62 87 LEU A CA 1
ATOM 703 C C . LEU A 1 87 ? 12.836 -12.805 -0.755 1 93.62 87 LEU A C 1
ATOM 705 O O . LEU A 1 87 ? 13.672 -12.383 0.045 1 93.62 87 LEU A O 1
ATOM 709 N N . HIS A 1 88 ? 13.023 -13.836 -1.476 1 94.62 88 HIS A N 1
ATOM 710 C CA . HIS A 1 88 ? 14.312 -14.523 -1.489 1 94.62 88 HIS A CA 1
ATOM 711 C C . HIS A 1 88 ? 15.117 -14.148 -2.729 1 94.62 88 HIS A C 1
ATOM 713 O O . HIS A 1 88 ? 14.797 -14.586 -3.836 1 94.62 88 HIS A O 1
ATOM 719 N N . LYS A 1 89 ? 16.094 -13.367 -2.549 1 91.31 89 LYS A N 1
ATOM 720 C CA . LYS A 1 89 ? 16.984 -13 -3.635 1 91.31 89 LYS A CA 1
ATOM 721 C C . LYS A 1 89 ? 17.844 -14.188 -4.062 1 91.31 89 LYS A C 1
ATOM 723 O O . LYS A 1 89 ? 18.328 -14.938 -3.221 1 91.31 89 LYS A O 1
ATOM 728 N N . ARG A 1 90 ? 18 -14.281 -5.355 1 91.31 90 ARG A N 1
ATOM 729 C CA . ARG A 1 90 ? 18.828 -15.359 -5.891 1 91.31 90 ARG A CA 1
ATOM 730 C C . ARG A 1 90 ? 20.203 -15.367 -5.258 1 91.31 90 ARG A C 1
ATOM 732 O O . ARG A 1 90 ? 20.891 -14.336 -5.227 1 91.31 90 ARG A O 1
ATOM 739 N N . GLY A 1 91 ? 20.594 -16.531 -4.688 1 90.56 91 GLY A N 1
ATOM 740 C CA . GLY A 1 91 ? 21.922 -16.719 -4.145 1 90.56 91 GLY A CA 1
ATOM 741 C C . GLY A 1 91 ? 22.047 -16.266 -2.699 1 90.56 91 GLY A C 1
ATOM 742 O O . GLY A 1 91 ? 23.094 -16.438 -2.074 1 90.56 91 GLY A O 1
ATOM 743 N N . GLU A 1 92 ? 21.031 -15.617 -2.236 1 91.44 92 GLU A N 1
ATOM 744 C CA . GLU A 1 92 ? 21.078 -15.156 -0.853 1 91.44 92 GLU A CA 1
ATOM 745 C C . GLU A 1 92 ? 20.422 -16.156 0.089 1 91.44 92 GLU A C 1
ATOM 747 O O . GLU A 1 92 ? 19.516 -16.891 -0.306 1 91.44 92 GLU A O 1
ATOM 752 N N . LYS A 1 93 ? 20.906 -16.141 1.317 1 92.12 93 LYS A N 1
ATOM 753 C CA . LYS A 1 93 ? 20.422 -17.109 2.295 1 92.12 93 LYS A CA 1
ATOM 754 C C . LYS A 1 93 ? 19.219 -16.547 3.061 1 92.12 93 LYS A C 1
ATOM 756 O O . LYS A 1 93 ? 18.359 -17.312 3.521 1 92.12 93 LYS A O 1
ATOM 761 N N . VAL A 1 94 ? 19.266 -15.25 3.162 1 92.38 94 VAL A N 1
ATOM 762 C CA . VAL A 1 94 ? 18.25 -14.633 4.004 1 92.38 94 VAL A CA 1
ATOM 763 C C . VAL A 1 94 ?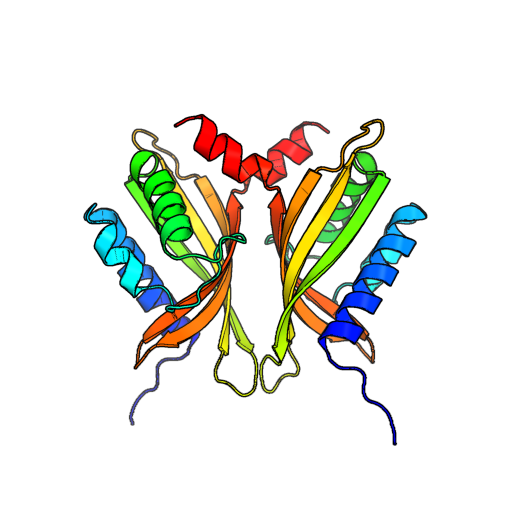 17.219 -13.922 3.135 1 92.38 94 VAL A C 1
ATOM 765 O O . VAL A 1 94 ? 17.578 -13.227 2.184 1 92.38 94 VAL A O 1
ATOM 768 N N . ALA A 1 95 ? 15.977 -14.164 3.43 1 93.88 95 ALA A N 1
ATOM 769 C CA . ALA A 1 95 ? 14.883 -13.492 2.73 1 93.88 95 ALA A CA 1
ATOM 770 C C . ALA A 1 95 ? 14.734 -12.047 3.195 1 93.88 95 ALA A C 1
ATOM 772 O O . ALA A 1 95 ? 15.039 -11.727 4.348 1 93.88 95 ALA A O 1
ATOM 773 N N . GLU A 1 96 ? 14.281 -11.156 2.326 1 92 96 GLU A N 1
ATOM 774 C CA . GLU A 1 96 ? 14.008 -9.75 2.6 1 92 96 GLU A CA 1
ATOM 775 C C . GLU A 1 96 ? 12.531 -9.523 2.898 1 92 96 GLU A C 1
ATOM 777 O O . GLU A 1 96 ? 11.672 -9.828 2.07 1 92 96 GLU A O 1
ATOM 782 N N . PRO A 1 97 ? 12.25 -9.047 4.086 1 94.44 97 PRO A N 1
ATOM 783 C CA . PRO A 1 97 ? 10.844 -8.82 4.43 1 94.44 97 PRO A CA 1
ATOM 784 C C . PRO A 1 97 ? 10.281 -7.547 3.805 1 94.44 97 PRO A C 1
ATOM 786 O O . PRO A 1 97 ? 11.047 -6.641 3.449 1 94.44 97 PRO A O 1
ATOM 789 N N . GLY A 1 98 ? 8.977 -7.512 3.568 1 94.5 98 GLY A N 1
ATOM 790 C CA . GLY A 1 98 ? 8.273 -6.328 3.102 1 94.5 98 GLY A CA 1
ATOM 791 C C . GLY A 1 98 ? 6.797 -6.336 3.453 1 94.5 98 GLY A C 1
ATOM 792 O O . GLY A 1 98 ? 6.328 -7.227 4.168 1 94.5 98 GLY A O 1
ATOM 793 N N . LYS A 1 99 ? 6.082 -5.316 3.107 1 95.94 99 LYS A N 1
ATOM 794 C CA . LYS A 1 99 ? 4.664 -5.125 3.387 1 95.94 99 LYS A CA 1
ATOM 795 C C . LYS A 1 99 ? 3.916 -4.66 2.141 1 95.94 99 LYS A C 1
ATOM 797 O O . LYS A 1 99 ? 4.512 -4.066 1.238 1 95.94 99 LYS A O 1
ATOM 802 N N . GLU A 1 100 ? 2.721 -4.977 2.109 1 97 100 GLU A N 1
ATOM 803 C CA . GLU A 1 100 ? 1.884 -4.637 0.962 1 97 100 GLU A CA 1
ATOM 804 C C . GLU A 1 100 ? 0.436 -4.402 1.387 1 97 100 GLU A C 1
ATOM 806 O O . GLU A 1 100 ? -0.058 -5.055 2.309 1 97 100 GLU A O 1
ATOM 811 N N . ILE A 1 101 ? -0.222 -3.471 0.854 1 97.44 101 ILE A N 1
ATOM 812 C CA . ILE A 1 101 ? -1.68 -3.492 0.817 1 97.44 101 ILE A CA 1
ATOM 813 C C . ILE A 1 101 ? -2.154 -3.801 -0.602 1 97.44 101 ILE A C 1
ATOM 815 O O . ILE A 1 101 ? -1.615 -3.268 -1.573 1 97.44 101 ILE A O 1
ATOM 819 N N . CYS A 1 102 ? -3.1 -4.656 -0.688 1 96.88 102 CYS A N 1
ATOM 820 C CA . CYS A 1 102 ? -3.715 -5.055 -1.948 1 96.88 102 CYS A CA 1
ATOM 821 C C . CYS A 1 102 ? -5.227 -4.863 -1.903 1 96.88 102 CYS A C 1
ATOM 823 O O . CYS A 1 102 ? -5.867 -5.191 -0.904 1 96.88 102 CYS A O 1
ATOM 825 N N . ILE A 1 103 ? -5.773 -4.242 -2.941 1 95.38 103 ILE A N 1
ATOM 826 C CA . ILE A 1 103 ? -7.199 -4.301 -3.24 1 95.38 103 ILE A CA 1
ATOM 827 C C . ILE A 1 103 ? -7.477 -5.434 -4.227 1 95.38 103 ILE A C 1
ATOM 829 O O . ILE A 1 103 ? -6.879 -5.484 -5.305 1 95.38 103 ILE A O 1
ATOM 833 N N . TRP A 1 104 ? -8.375 -6.301 -3.822 1 95.75 104 TRP A N 1
ATOM 834 C CA . TRP A 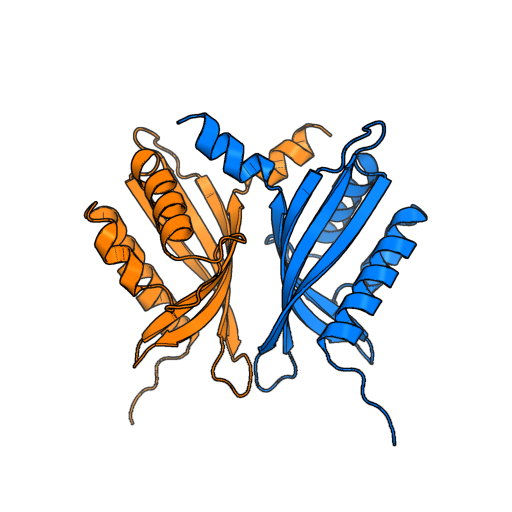1 104 ? -8.688 -7.488 -4.613 1 95.75 104 TRP A CA 1
ATOM 835 C C . TRP A 1 104 ? -10.055 -7.359 -5.273 1 95.75 104 TRP A C 1
ATOM 837 O O . TRP A 1 104 ? -11 -6.852 -4.668 1 95.75 104 TRP A O 1
ATOM 847 N N . LYS A 1 105 ? -10.188 -7.836 -6.387 1 92.94 105 LYS A N 1
ATOM 848 C CA . LYS A 1 105 ? -11.422 -7.953 -7.16 1 92.94 105 LYS A CA 1
ATOM 849 C C . LYS A 1 105 ? -11.516 -9.32 -7.84 1 92.94 105 LYS A C 1
ATOM 851 O O . LYS A 1 105 ? -10.516 -9.844 -8.32 1 92.94 105 LYS A O 1
ATOM 856 N N . LYS A 1 106 ? -12.656 -9.844 -7.793 1 92.81 106 LYS A N 1
ATOM 857 C CA . LYS A 1 106 ? -12.82 -11.125 -8.461 1 92.81 106 LYS A CA 1
ATOM 858 C C . LYS A 1 106 ? -12.922 -10.953 -9.977 1 92.81 106 LYS A C 1
ATOM 860 O O . LYS A 1 106 ? -13.594 -10.039 -10.453 1 92.81 106 LYS A O 1
ATOM 865 N N . ASN A 1 107 ? -12.148 -11.641 -10.648 1 93.31 107 ASN A N 1
ATOM 866 C CA . ASN A 1 107 ? -12.297 -11.93 -12.07 1 93.31 107 ASN A CA 1
ATOM 867 C C . ASN A 1 107 ? -12.781 -13.359 -12.305 1 93.31 107 ASN A C 1
ATOM 869 O O . ASN A 1 107 ? -12.031 -14.32 -12.109 1 93.31 107 ASN A O 1
ATOM 873 N N . GLY A 1 108 ? -14.039 -13.523 -12.672 1 91.75 108 GLY A N 1
ATOM 874 C CA . GLY A 1 108 ? -14.664 -14.828 -12.516 1 91.75 108 GLY A CA 1
ATOM 875 C C . GLY A 1 108 ? -14.789 -15.258 -11.062 1 91.75 108 GLY A C 1
ATOM 876 O O . GLY A 1 108 ? -15.344 -14.523 -10.242 1 91.75 108 GLY A O 1
ATOM 877 N N . ASP A 1 109 ? -14.25 -16.422 -10.664 1 92.62 109 ASP A N 1
ATOM 878 C CA . ASP A 1 109 ? -14.414 -16.953 -9.312 1 92.62 109 ASP A CA 1
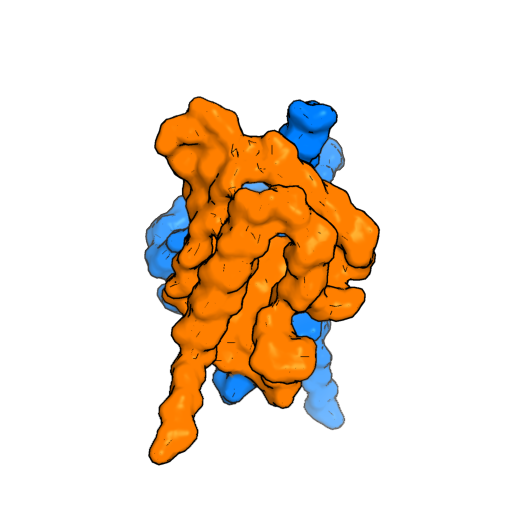ATOM 879 C C . ASP A 1 109 ? -13.141 -16.766 -8.492 1 92.62 109 ASP A C 1
ATOM 881 O O . ASP A 1 109 ? -13.086 -17.156 -7.32 1 92.62 109 ASP A O 1
ATOM 885 N N . LYS A 1 110 ? -12.164 -16.094 -9.055 1 95.81 110 LYS A N 1
ATOM 886 C CA . LYS A 1 110 ? -10.891 -15.984 -8.352 1 95.81 110 LYS A CA 1
ATOM 887 C C . LYS A 1 110 ? -10.555 -14.531 -8.031 1 95.81 110 LYS A C 1
ATOM 889 O O . LYS A 1 110 ? -10.789 -13.641 -8.844 1 95.81 110 LYS A O 1
ATOM 894 N N . PHE A 1 111 ? -10.055 -14.359 -6.879 1 96.5 111 PHE A N 1
ATOM 895 C CA . PHE A 1 111 ? -9.523 -13.047 -6.527 1 96.5 111 PHE A CA 1
ATOM 896 C C . PHE A 1 111 ? -8.273 -12.734 -7.34 1 96.5 111 PHE A C 1
ATOM 898 O O . PHE A 1 111 ? -7.41 -13.594 -7.52 1 96.5 111 PHE A O 1
ATOM 905 N N . CYS A 1 112 ? -8.234 -11.492 -7.867 1 97.06 112 CYS A N 1
ATOM 906 C CA . CYS A 1 112 ? -7.082 -10.969 -8.594 1 97.06 112 CYS A CA 1
ATOM 907 C C . CYS A 1 112 ? -6.586 -9.672 -7.969 1 97.06 112 CYS A C 1
ATOM 909 O O . CYS A 1 112 ? -7.367 -8.922 -7.375 1 97.06 112 CYS A O 1
ATOM 911 N N . PHE A 1 113 ? -5.262 -9.438 -8.125 1 97.06 113 PHE A N 1
ATOM 912 C CA . PHE A 1 113 ? -4.73 -8.125 -7.785 1 97.06 113 PHE A CA 1
ATOM 913 C C . PHE A 1 113 ? -5.391 -7.039 -8.625 1 97.06 113 PHE A C 1
ATOM 915 O O . PHE A 1 113 ? -5.379 -7.109 -9.852 1 97.06 113 PHE A O 1
ATOM 922 N N . HIS A 1 114 ? -5.988 -6.062 -7.953 1 95.12 114 HIS A N 1
ATOM 923 C CA . HIS A 1 114 ? -6.648 -4.957 -8.641 1 95.12 114 HIS A CA 1
ATOM 924 C C . HIS A 1 114 ? -5.898 -3.648 -8.422 1 95.12 114 HIS A C 1
ATOM 926 O O . HIS A 1 114 ? -5.605 -2.928 -9.375 1 95.12 114 HIS A O 1
ATOM 932 N N . ARG A 1 115 ? -5.496 -3.346 -7.156 1 95.81 115 ARG A N 1
ATOM 933 C CA . ARG A 1 115 ? -4.582 -2.287 -6.742 1 95.81 115 ARG A CA 1
ATOM 934 C C . ARG A 1 115 ? -3.588 -2.797 -5.703 1 95.81 115 ARG A C 1
ATOM 936 O O . ARG A 1 115 ? -3.961 -3.545 -4.797 1 95.81 115 ARG A O 1
ATOM 943 N N . ALA A 1 116 ? -2.375 -2.338 -5.828 1 96.69 116 ALA A N 1
ATOM 944 C CA . ALA A 1 116 ? -1.438 -2.707 -4.77 1 96.69 116 ALA A CA 1
ATOM 945 C C . ALA A 1 116 ? -0.273 -1.725 -4.703 1 96.69 116 ALA A C 1
ATOM 947 O O . ALA A 1 116 ? 0.149 -1.182 -5.727 1 96.69 116 ALA A O 1
ATOM 948 N N . VAL A 1 117 ? 0.181 -1.509 -3.549 1 96.5 117 VAL A N 1
ATOM 949 C CA . VAL A 1 117 ? 1.45 -0.86 -3.24 1 96.5 117 VAL A CA 1
ATOM 950 C C . VAL A 1 117 ? 2.215 -1.686 -2.207 1 96.5 117 VAL A C 1
ATOM 952 O O . VAL A 1 117 ? 1.62 -2.227 -1.272 1 96.5 117 VAL A O 1
ATOM 955 N N . TRP A 1 118 ? 3.475 -1.807 -2.432 1 95.44 118 TRP A N 1
ATOM 956 C CA . TRP A 1 118 ? 4.312 -2.555 -1.499 1 95.44 118 TRP A CA 1
ATOM 957 C C . TRP A 1 118 ? 5.633 -1.834 -1.255 1 95.44 118 TRP A C 1
ATOM 959 O O . TRP A 1 118 ? 6 -0.925 -2.002 1 95.44 118 TRP A O 1
ATOM 969 N N . ASN A 1 119 ? 6.27 -2.184 -0.14 1 91.62 119 ASN A N 1
ATOM 970 C CA . ASN A 1 119 ? 7.578 -1.662 0.25 1 91.62 119 ASN A CA 1
ATOM 971 C C . ASN A 1 119 ? 8.414 -2.723 0.958 1 91.62 119 ASN A C 1
ATOM 973 O O . ASN A 1 119 ? 7.926 -3.402 1.863 1 91.62 119 ASN A O 1
ATOM 977 N N . ALA A 1 120 ? 9.664 -2.816 0.459 1 84.88 120 ALA A N 1
ATOM 978 C CA . ALA A 1 120 ? 10.609 -3.639 1.209 1 84.88 120 ALA A CA 1
ATOM 979 C C . ALA A 1 120 ? 11.031 -2.949 2.502 1 84.88 120 ALA A C 1
ATOM 981 O O . ALA A 1 120 ? 11.211 -1.729 2.533 1 84.88 120 ALA A O 1
ATOM 982 N N . ASP A 1 121 ? 11.078 -3.619 3.613 1 79.62 121 ASP A N 1
ATOM 983 C CA . ASP A 1 121 ? 11.375 -3.043 4.922 1 79.62 121 ASP A CA 1
ATOM 984 C C . ASP A 1 121 ? 12.75 -2.379 4.926 1 79.62 121 ASP A C 1
ATOM 986 O O . ASP A 1 121 ? 12.969 -1.399 5.641 1 79.62 121 ASP A O 1
ATOM 990 N N . GLU A 1 122 ? 13.641 -2.863 4.223 1 61.34 122 GLU A N 1
ATOM 991 C CA . GLU A 1 122 ? 14.945 -2.199 4.191 1 61.34 122 GLU A CA 1
ATOM 992 C C . GLU A 1 122 ? 14.82 -0.775 3.66 1 61.34 122 GLU A C 1
ATOM 994 O O . GLU A 1 122 ? 15.555 0.118 4.09 1 61.34 122 GLU A O 1
ATOM 999 N N . ALA A 1 123 ? 13.969 -0.489 2.842 1 52.81 123 ALA A N 1
ATOM 1000 C CA . ALA A 1 123 ? 13.789 0.84 2.264 1 52.81 123 ALA A CA 1
ATOM 1001 C C . ALA A 1 123 ? 13.383 1.852 3.33 1 52.81 123 ALA A C 1
ATOM 1003 O O . ALA A 1 123 ? 13.828 3 3.311 1 52.81 123 ALA A O 1
ATOM 1004 N N . ILE A 1 124 ? 12.578 1.439 4.219 1 50.56 124 ILE A N 1
ATOM 1005 C CA . ILE A 1 124 ? 12.148 2.344 5.285 1 50.56 124 ILE A CA 1
ATOM 1006 C C . ILE A 1 124 ? 13.281 2.521 6.293 1 50.56 124 ILE A C 1
ATOM 1008 O O . ILE A 1 124 ? 13.5 3.623 6.809 1 50.56 124 ILE A O 1
ATOM 1012 N N . GLU A 1 125 ? 14.07 1.419 6.414 1 50.81 125 GLU A N 1
ATOM 1013 C CA . GLU A 1 125 ? 15.156 1.484 7.387 1 50.81 125 GLU A CA 1
ATOM 1014 C C . GLU A 1 125 ? 16.297 2.365 6.879 1 50.81 125 GLU A C 1
ATOM 1016 O O . GLU A 1 125 ? 16.953 3.055 7.664 1 50.81 125 GLU A O 1
ATOM 1021 N N . THR A 1 126 ? 16.516 2.256 5.715 1 44.94 126 THR A N 1
ATOM 1022 C CA . THR A 1 126 ? 17.562 3.129 5.18 1 44.94 126 THR A CA 1
ATOM 1023 C C . THR A 1 126 ? 17.188 4.594 5.367 1 44.94 126 THR A C 1
ATOM 1025 O O . THR A 1 126 ? 18.062 5.445 5.562 1 44.94 126 THR A O 1
ATOM 1028 N N . TYR A 1 127 ? 15.984 4.715 5.309 1 43.72 127 TYR A N 1
ATOM 1029 C CA . TYR A 1 127 ? 15.586 6.082 5.637 1 43.72 127 TYR A CA 1
ATOM 1030 C C . TYR A 1 127 ? 15.891 6.406 7.094 1 43.72 127 TYR A C 1
ATOM 1032 O O . TYR A 1 127 ? 16.203 7.551 7.43 1 43.72 127 TYR A O 1
ATOM 1040 N N . THR A 1 128 ? 15.781 5.395 7.914 1 41.91 128 THR A N 1
ATOM 1041 C CA . THR A 1 128 ? 16.016 5.613 9.336 1 41.91 128 THR A CA 1
ATOM 1042 C C . THR A 1 128 ? 17.516 5.594 9.641 1 41.91 128 THR A C 1
ATOM 1044 O O . THR A 1 128 ? 17.938 6.062 10.703 1 41.91 128 THR A O 1
ATOM 1047 N N . LYS A 1 129 ? 18.203 4.801 8.82 1 41.41 129 LYS A N 1
ATOM 1048 C CA . LYS A 1 129 ? 19.625 4.75 9.18 1 41.41 129 LYS A CA 1
ATOM 1049 C C . LYS A 1 129 ? 20.297 6.094 8.938 1 41.41 129 LYS A C 1
ATOM 1051 O O . LYS A 1 129 ? 21.438 6.305 9.352 1 41.41 129 LYS A O 1
ATOM 1056 N N . HIS A 1 130 ? 19.766 6.699 8.141 1 32.41 130 HIS A N 1
ATOM 1057 C CA . HIS A 1 130 ? 20.484 7.945 7.934 1 32.41 130 HIS A CA 1
ATOM 1058 C C . HIS A 1 130 ? 20.172 8.961 9.031 1 32.41 130 HIS A C 1
ATOM 1060 O O . HIS A 1 130 ? 20.594 10.117 8.945 1 32.41 130 HIS A O 1
ATOM 1066 N N . ILE A 1 131 ? 19.359 8.484 9.852 1 28.78 131 ILE A N 1
ATOM 1067 C CA . ILE A 1 131 ? 19.266 9.375 11.008 1 28.78 131 ILE A CA 1
ATOM 1068 C C . ILE A 1 131 ? 20.172 8.852 12.133 1 28.78 131 ILE A C 1
ATOM 1070 O O . ILE A 1 131 ? 20.203 7.652 12.398 1 28.78 131 ILE A O 1
ATOM 1074 N N . MET B 1 1 ? -30.234 21 -0.888 1 38.97 1 MET B N 1
ATOM 1075 C CA . MET B 1 1 ? -29.859 19.625 -1.154 1 38.97 1 MET B CA 1
ATOM 1076 C C . MET B 1 1 ? -28.516 19.281 -0.519 1 38.97 1 MET B C 1
ATOM 1078 O O . MET B 1 1 ? -27.594 20.094 -0.547 1 38.97 1 MET B O 1
ATOM 1082 N N . SER B 1 2 ? -28.344 18.672 0.601 1 43.38 2 SER B N 1
ATOM 1083 C CA . SER B 1 2 ? -27.125 18.516 1.373 1 43.38 2 SER B CA 1
ATOM 1084 C C . SER B 1 2 ? -25.953 18.078 0.482 1 43.38 2 SER B C 1
ATOM 1086 O O . SER B 1 2 ? -25.969 16.984 -0.079 1 43.38 2 SER B O 1
ATOM 1088 N N . THR B 1 3 ? -25.391 18.719 -0.421 1 50.44 3 THR B N 1
ATOM 1089 C CA . THR B 1 3 ? -24.422 18.406 -1.469 1 50.44 3 THR B CA 1
ATOM 1090 C C . THR B 1 3 ? -23.312 17.516 -0.924 1 50.44 3 THR B C 1
ATOM 1092 O O . THR B 1 3 ? -22.422 18 -0.225 1 50.44 3 THR B O 1
ATOM 1095 N N . THR B 1 4 ? -23.641 16.266 -0.565 1 63.81 4 THR B N 1
ATOM 1096 C CA . THR B 1 4 ? -22.641 15.344 -0.055 1 63.81 4 THR B CA 1
ATOM 1097 C C . THR B 1 4 ? -21.422 15.312 -0.974 1 63.81 4 THR B C 1
ATOM 1099 O O . THR B 1 4 ? -21.547 15.109 -2.182 1 63.81 4 THR B O 1
ATOM 1102 N N . ILE B 1 5 ? -20.438 15.922 -0.578 1 79.31 5 ILE B N 1
ATOM 1103 C CA . ILE B 1 5 ? -19.203 15.891 -1.355 1 79.31 5 ILE B CA 1
ATOM 1104 C C . ILE B 1 5 ? -18.797 14.445 -1.633 1 79.31 5 ILE B C 1
ATOM 1106 O O . ILE B 1 5 ? -19.094 13.555 -0.834 1 79.31 5 ILE B O 1
ATOM 1110 N N . ASP B 1 6 ? -18.484 14.234 -2.869 1 89.19 6 ASP B N 1
ATOM 1111 C CA . ASP B 1 6 ? -18.047 12.883 -3.219 1 89.19 6 ASP B CA 1
ATOM 1112 C C . ASP B 1 6 ? -16.844 12.453 -2.379 1 89.19 6 ASP B C 1
ATOM 1114 O O . ASP B 1 6 ? -16.094 13.297 -1.887 1 89.19 6 ASP B O 1
ATOM 1118 N N . VAL B 1 7 ? -16.766 11.258 -2.09 1 90.06 7 VAL B N 1
ATOM 1119 C CA . VAL B 1 7 ? -15.781 10.68 -1.19 1 90.06 7 VAL B CA 1
ATOM 1120 C C . VAL B 1 7 ? -14.375 11.117 -1.614 1 90.06 7 VAL B C 1
ATOM 1122 O O . VAL B 1 7 ? -13.531 11.406 -0.769 1 90.06 7 VAL B O 1
ATOM 1125 N N . LYS B 1 8 ? -14.094 11.172 -2.91 1 93.12 8 LYS B N 1
ATOM 1126 C CA . LYS B 1 8 ? -12.781 11.586 -3.395 1 93.12 8 LYS B CA 1
ATOM 1127 C C . LYS B 1 8 ? -12.461 13.016 -2.963 1 93.12 8 LYS B C 1
ATOM 1129 O O . LYS B 1 8 ? -11.344 13.297 -2.512 1 93.12 8 LYS B O 1
ATOM 1134 N N . THR B 1 9 ? -13.383 13.867 -3.146 1 95 9 THR B N 1
ATOM 1135 C CA . THR B 1 9 ? -13.211 15.258 -2.736 1 95 9 THR B CA 1
ATOM 1136 C C . THR B 1 9 ? -12.992 15.352 -1.229 1 95 9 THR B C 1
ATOM 1138 O O . THR B 1 9 ? -12.125 16.094 -0.768 1 95 9 THR B O 1
ATOM 1141 N N . GLU B 1 10 ? -13.758 14.594 -0.479 1 94.31 10 GLU B N 1
ATOM 1142 C CA . GLU B 1 10 ? -13.617 14.602 0.974 1 94.31 10 GLU B CA 1
ATOM 1143 C C . GLU B 1 10 ? -12.242 14.117 1.403 1 94.31 10 GLU B C 1
ATOM 1145 O O . GLU B 1 10 ? -11.609 14.703 2.285 1 94.31 10 GLU B O 1
ATOM 1150 N N . LEU B 1 11 ? -11.727 13.102 0.81 1 96.25 11 LEU B N 1
ATOM 1151 C CA . LEU B 1 11 ? -10.414 12.547 1.136 1 96.25 11 LEU B CA 1
ATOM 1152 C C . LEU B 1 11 ? -9.305 13.523 0.75 1 96.25 11 LEU B C 1
ATOM 1154 O O . LEU B 1 11 ? -8.336 13.688 1.491 1 96.25 11 LEU B O 1
ATOM 1158 N N . GLN B 1 12 ? -9.461 14.172 -0.402 1 97.94 12 GLN B N 1
ATOM 1159 C CA . GLN B 1 12 ? -8.453 15.141 -0.817 1 97.94 12 GLN B CA 1
ATOM 1160 C C . GLN B 1 12 ? -8.375 16.312 0.166 1 97.94 12 GLN B C 1
ATOM 1162 O O . GLN B 1 12 ? -7.281 16.766 0.501 1 97.94 12 GLN B O 1
ATOM 1167 N N . GLN B 1 13 ? -9.531 16.734 0.58 1 97.81 13 GLN B N 1
ATOM 1168 C CA . GLN B 1 13 ? -9.547 17.797 1.57 1 97.81 13 GLN B CA 1
ATOM 1169 C C . GLN B 1 13 ? -8.859 17.375 2.859 1 97.81 13 GLN B C 1
ATOM 1171 O O . GLN B 1 13 ? -8.125 18.156 3.469 1 97.81 13 GLN B O 1
ATOM 1176 N N . ARG B 1 14 ? -9.094 16.156 3.281 1 97.75 14 ARG B N 1
ATOM 1177 C CA . ARG B 1 14 ? -8.453 15.633 4.484 1 97.75 14 ARG B CA 1
ATOM 1178 C C . ARG B 1 14 ? -6.934 15.602 4.328 1 97.75 14 ARG B C 1
ATOM 1180 O O . ARG B 1 14 ? -6.203 15.953 5.258 1 97.75 14 ARG B O 1
ATOM 1187 N N . LEU B 1 15 ? -6.449 15.227 3.168 1 98.31 15 LEU B N 1
ATOM 1188 C CA . LEU B 1 15 ? -5.016 15.18 2.891 1 98.31 15 LEU B CA 1
ATOM 1189 C C . LEU B 1 15 ? -4.422 16.578 2.854 1 98.31 15 LEU B C 1
ATOM 1191 O O . LEU B 1 15 ? -3.293 16.797 3.305 1 98.31 15 LEU B O 1
ATOM 1195 N N . ASP B 1 16 ? -5.188 17.531 2.316 1 98.44 16 ASP B N 1
ATOM 1196 C CA . ASP B 1 16 ? -4.738 18.922 2.34 1 98.44 16 ASP B CA 1
ATOM 1197 C C . ASP B 1 16 ? -4.602 19.438 3.773 1 98.44 16 ASP B C 1
ATOM 1199 O O . ASP B 1 16 ? -3.645 20.141 4.098 1 98.44 16 ASP B O 1
ATOM 1203 N N . GLU B 1 17 ? -5.574 19.047 4.613 1 98.06 17 GLU B N 1
ATOM 1204 C CA . GLU B 1 17 ? -5.477 19.375 6.031 1 98.06 17 GLU B CA 1
ATOM 1205 C C . GLU B 1 17 ? -4.227 18.766 6.66 1 98.06 17 GLU B C 1
ATOM 1207 O O . GLU B 1 17 ? -3.525 19.438 7.43 1 98.06 17 GLU B O 1
ATOM 1212 N N . PHE B 1 18 ? -3.945 17.547 6.367 1 97.56 18 PHE B N 1
ATOM 1213 C CA . PHE B 1 18 ? -2.754 16.875 6.859 1 97.56 18 PHE B CA 1
ATOM 1214 C C . PHE B 1 18 ? -1.495 17.641 6.473 1 97.56 18 PHE B C 1
ATOM 1216 O O . PHE B 1 18 ? -0.646 17.922 7.324 1 97.56 18 PHE B O 1
ATOM 1223 N N . SER B 1 19 ? -1.351 17.984 5.207 1 96.75 19 SER B N 1
ATOM 1224 C CA . SER B 1 19 ? -0.189 18.703 4.703 1 96.75 19 SER B CA 1
ATOM 1225 C C . SER B 1 19 ? -0.019 20.047 5.422 1 96.75 19 SER B C 1
ATOM 1227 O O . SER B 1 19 ? 1.103 20.438 5.742 1 96.75 19 SER B O 1
ATOM 1229 N N . ASN B 1 20 ? -1.122 20.719 5.668 1 97.06 20 ASN B N 1
ATOM 1230 C CA . ASN B 1 20 ? -1.074 22 6.375 1 97.06 20 ASN B CA 1
ATOM 1231 C C . ASN B 1 20 ? -0.542 21.828 7.797 1 97.06 20 ASN B C 1
ATOM 1233 O O . ASN B 1 20 ? 0.294 22.609 8.25 1 97.06 20 ASN B O 1
ATOM 1237 N N . VAL B 1 21 ? -1.068 20.812 8.492 1 95.69 21 VAL B N 1
ATOM 1238 C CA . VAL B 1 21 ? -0.582 20.531 9.844 1 95.69 21 VAL B CA 1
ATOM 1239 C C . VAL B 1 21 ? 0.889 20.125 9.789 1 95.69 21 VAL B C 1
ATOM 1241 O O . VAL B 1 21 ? 1.691 20.562 10.617 1 95.69 21 VAL B O 1
ATOM 1244 N N . TYR B 1 22 ? 1.242 19.359 8.781 1 94.25 22 TYR B N 1
ATOM 1245 C CA . TYR B 1 22 ? 2.617 18.906 8.594 1 94.25 22 TYR B CA 1
ATOM 1246 C C . TYR B 1 22 ? 3.57 20.094 8.516 1 94.25 22 TYR B C 1
ATOM 1248 O O . TYR B 1 22 ? 4.641 20.094 9.125 1 94.25 22 TYR B O 1
ATOM 1256 N N . ARG B 1 23 ? 3.221 21.125 7.855 1 93.25 23 ARG B N 1
ATOM 1257 C CA . ARG B 1 23 ? 4.07 22.297 7.602 1 93.25 23 ARG B CA 1
ATOM 1258 C C . ARG B 1 23 ? 4.27 23.109 8.875 1 93.25 23 ARG B C 1
ATOM 1260 O O . ARG B 1 23 ? 5.207 23.906 8.961 1 93.25 23 ARG B O 1
ATOM 1267 N N . THR B 1 24 ? 3.375 22.953 9.844 1 92.19 24 THR B N 1
ATOM 1268 C CA . THR B 1 24 ? 3.514 23.719 11.078 1 92.19 24 THR B CA 1
ATOM 1269 C C . THR B 1 24 ? 4.691 23.203 11.906 1 92.19 24 THR B C 1
ATOM 1271 O O . THR B 1 24 ? 5.215 23.922 12.758 1 92.19 24 THR B O 1
ATOM 1274 N N . GLY B 1 25 ? 4.988 21.906 11.781 1 86.88 25 GLY B N 1
ATOM 1275 C CA . GLY B 1 25 ? 6.059 21.297 12.555 1 86.88 25 GLY B CA 1
ATOM 1276 C C . GLY B 1 25 ? 5.594 20.75 13.891 1 86.88 25 GLY B C 1
ATOM 1277 O O . GLY B 1 25 ? 6.383 20.172 14.633 1 86.88 25 GLY B O 1
ATOM 1278 N N . ILE B 1 26 ? 4.379 21 14.203 1 88.25 26 ILE B N 1
ATOM 1279 C CA . ILE B 1 26 ? 3.822 20.422 15.414 1 88.25 26 ILE B CA 1
ATOM 1280 C C . ILE B 1 26 ? 3.312 19.016 15.125 1 88.25 26 ILE B C 1
ATOM 1282 O O . ILE B 1 26 ? 2.133 18.812 14.82 1 88.25 26 ILE B O 1
ATOM 1286 N N . TRP B 1 27 ? 4.145 18.031 15.266 1 82.06 27 TRP B N 1
ATOM 1287 C CA . TRP B 1 27 ? 3.934 16.688 14.758 1 82.06 27 TRP B CA 1
ATOM 1288 C C . TRP B 1 27 ? 2.943 15.922 15.633 1 82.06 27 TRP B C 1
ATOM 1290 O O . TRP B 1 27 ? 2.234 15.031 15.156 1 82.06 27 TRP B O 1
ATOM 1300 N N . GLU B 1 28 ? 2.863 16.25 16.938 1 88.88 28 GLU B N 1
ATOM 1301 C CA . GLU B 1 28 ? 1.872 15.625 17.812 1 88.88 28 GLU B CA 1
ATOM 1302 C C . GLU B 1 28 ? 0.458 15.828 17.281 1 88.88 28 GLU B C 1
ATOM 1304 O O . GLU B 1 28 ? -0.411 14.977 17.469 1 88.88 28 GLU B O 1
ATOM 1309 N N . ASP B 1 29 ? 0.244 16.938 16.5 1 94 29 ASP B N 1
ATOM 1310 C CA . ASP B 1 29 ? -1.077 17.25 15.969 1 94 29 ASP B CA 1
ATOM 1311 C C . ASP B 1 29 ? -1.451 16.297 14.836 1 94 29 ASP B C 1
ATOM 1313 O O . ASP B 1 29 ? -2.627 16.172 14.492 1 94 29 ASP B O 1
ATOM 1317 N N . LEU B 1 30 ? -0.46 15.633 14.273 1 95.25 30 LEU B N 1
ATOM 1318 C CA . LEU B 1 30 ? -0.722 14.75 13.141 1 95.25 30 LEU B CA 1
ATOM 1319 C C . LEU B 1 30 ? -1.411 13.469 13.602 1 95.25 30 LEU B C 1
ATOM 1321 O O . LEU B 1 30 ? -2.023 12.766 12.789 1 95.25 30 LEU B O 1
ATOM 1325 N N . ILE B 1 31 ? -1.314 13.164 14.844 1 94.25 31 ILE B N 1
ATOM 1326 C CA . ILE B 1 31 ? -1.829 11.891 15.352 1 94.25 31 ILE B CA 1
ATOM 1327 C C . ILE B 1 31 ? -3.348 11.859 15.195 1 94.25 31 ILE B C 1
ATOM 1329 O O . ILE B 1 31 ? -3.939 10.781 15.07 1 94.25 31 ILE B O 1
ATOM 1333 N N . GLU B 1 32 ? -4.043 12.992 15.109 1 95.81 32 GLU B N 1
ATOM 1334 C CA . GLU B 1 32 ? -5.496 13.047 14.984 1 95.81 32 GLU B CA 1
ATOM 1335 C C . GLU B 1 32 ? -5.961 12.484 13.648 1 95.81 32 GLU B C 1
ATOM 1337 O O . GLU B 1 32 ? -7.145 12.188 13.469 1 95.81 32 GLU B O 1
ATOM 1342 N N . PHE B 1 33 ? -5.086 12.359 12.719 1 97.56 33 PHE B N 1
ATOM 1343 C CA . PHE B 1 33 ? -5.43 11.891 11.383 1 97.56 33 PHE B CA 1
ATOM 1344 C C . PHE B 1 33 ? -5.43 10.367 11.328 1 97.56 33 PHE B C 1
ATOM 1346 O O . PHE B 1 33 ? -5.754 9.773 10.297 1 97.56 33 PHE B O 1
ATOM 1353 N N . TYR B 1 34 ? -5.105 9.734 12.398 1 96.94 34 TYR B N 1
ATOM 1354 C CA . TYR B 1 34 ? -5.043 8.273 12.461 1 96.94 34 TYR B CA 1
ATOM 1355 C C . TYR B 1 34 ? -6.148 7.723 13.359 1 96.94 34 TYR B C 1
ATOM 1357 O O . TYR B 1 34 ? -6.52 8.344 14.359 1 96.94 34 TYR B O 1
ATOM 1365 N N . THR B 1 35 ? -6.719 6.547 12.953 1 95.25 35 THR B N 1
ATOM 1366 C CA . THR B 1 35 ? -7.598 5.852 13.883 1 95.25 35 THR B CA 1
ATOM 1367 C C . THR B 1 35 ? -6.809 5.316 15.078 1 95.25 35 THR B C 1
ATOM 1369 O O . THR B 1 35 ? -5.598 5.102 14.977 1 95.25 35 THR B O 1
ATOM 1372 N N . PRO B 1 36 ? -7.461 5.074 16.25 1 93.75 36 PRO B N 1
ATOM 1373 C CA . PRO B 1 36 ? -6.742 4.57 17.422 1 93.75 36 PRO B CA 1
ATOM 1374 C C . PRO B 1 36 ? -6.07 3.223 17.172 1 93.75 36 PRO B C 1
ATOM 1376 O O . PRO B 1 36 ? -5.094 2.883 17.844 1 93.75 36 PRO B O 1
ATOM 1379 N N . ASP B 1 37 ? -6.582 2.455 16.172 1 94.31 37 ASP B N 1
ATOM 1380 C CA . ASP B 1 37 ? -6.031 1.14 15.867 1 94.31 37 ASP B CA 1
ATOM 1381 C C . ASP B 1 37 ? -5.379 1.125 14.484 1 94.31 37 ASP B C 1
ATOM 1383 O O . ASP B 1 37 ? -5.398 0.106 13.797 1 94.31 37 ASP B O 1
ATOM 1387 N N . ALA B 1 38 ? -4.848 2.281 14.039 1 96.25 38 ALA B N 1
ATOM 1388 C CA . ALA B 1 38 ? -4.211 2.398 12.734 1 96.25 38 ALA B CA 1
ATOM 1389 C C . ALA B 1 38 ? -2.99 1.488 12.633 1 96.25 38 ALA B C 1
ATOM 1391 O O . ALA B 1 38 ? -2.295 1.264 13.625 1 96.25 38 ALA B O 1
ATOM 1392 N N . ILE B 1 39 ? -2.738 0.928 11.5 1 95.19 39 ILE B N 1
ATOM 1393 C CA . ILE B 1 39 ? -1.514 0.233 11.117 1 95.19 39 ILE B CA 1
ATOM 1394 C C . ILE B 1 39 ? -0.894 0.913 9.898 1 95.19 39 ILE B C 1
ATOM 1396 O O . ILE B 1 39 ? -1.503 0.955 8.828 1 95.19 39 ILE B O 1
ATOM 1400 N N . MET B 1 40 ? 0.27 1.478 10.102 1 95.19 40 MET B N 1
ATOM 1401 C CA . MET B 1 40 ? 0.96 2.211 9.047 1 95.19 40 MET B CA 1
ATOM 1402 C C . MET B 1 40 ? 2.289 1.547 8.703 1 95.19 40 MET B C 1
ATOM 1404 O O . MET B 1 40 ? 3.166 1.423 9.555 1 95.19 40 MET B O 1
ATOM 1408 N N . GLN B 1 41 ? 2.375 1.136 7.512 1 94 41 GLN B N 1
ATOM 1409 C CA . GLN B 1 41 ? 3.604 0.468 7.094 1 94 41 GLN B CA 1
ATOM 1410 C C . GLN B 1 41 ? 3.961 -0.669 8.047 1 94 41 GLN B C 1
ATOM 1412 O O . GLN B 1 41 ? 5.121 -0.811 8.445 1 94 41 GLN B O 1
ATOM 1417 N N . GLY B 1 42 ? 2.939 -1.359 8.492 1 90.44 42 GLY B N 1
ATOM 1418 C CA . GLY B 1 42 ? 3.156 -2.523 9.336 1 90.44 42 GLY B CA 1
ATOM 1419 C C . GLY B 1 42 ? 3.318 -2.176 10.805 1 90.44 42 GLY B C 1
ATOM 1420 O O . GLY B 1 42 ? 3.422 -3.066 11.648 1 90.44 42 GLY B O 1
ATOM 1421 N N . ARG B 1 43 ? 3.387 -0.872 11.094 1 91.88 43 ARG B N 1
ATOM 1422 C CA . ARG B 1 43 ? 3.477 -0.458 12.492 1 91.88 43 ARG B CA 1
ATOM 1423 C C . ARG B 1 43 ? 2.102 -0.457 13.156 1 91.88 43 ARG B C 1
ATOM 1425 O O . ARG B 1 43 ? 1.177 0.204 12.672 1 91.88 43 ARG B O 1
ATOM 1432 N N . THR B 1 44 ? 1.917 -1.149 14.312 1 90.94 44 THR B N 1
ATOM 1433 C CA . THR B 1 44 ? 0.591 -1.457 14.836 1 90.94 44 THR B CA 1
ATOM 1434 C C . THR B 1 44 ? 0.317 -0.662 16.109 1 90.94 44 THR B C 1
ATOM 1436 O O . THR B 1 44 ? -0.75 -0.794 16.719 1 90.94 44 THR B O 1
ATOM 1439 N N . ASP B 1 45 ? 1.237 0.114 16.547 1 89.5 45 ASP B N 1
ATOM 1440 C CA . ASP B 1 45 ? 1 0.89 17.766 1 89.5 45 ASP B CA 1
ATOM 1441 C C . ASP B 1 45 ? 1.321 2.367 17.547 1 89.5 45 ASP B C 1
ATOM 1443 O O . ASP B 1 45 ? 2.168 2.705 16.719 1 89.5 45 ASP B O 1
ATOM 1447 N N . ILE B 1 46 ? 0.609 3.133 18.297 1 87.94 46 ILE B N 1
ATOM 1448 C CA . ILE B 1 46 ? 0.647 4.578 18.125 1 87.94 46 ILE B CA 1
ATOM 1449 C C . ILE B 1 46 ? 2.062 5.094 18.375 1 87.94 46 ILE B C 1
ATOM 1451 O O . ILE B 1 46 ? 2.504 6.055 17.75 1 87.94 46 ILE B O 1
ATOM 1455 N N . THR B 1 47 ? 2.791 4.445 19.266 1 90.75 47 THR B N 1
ATOM 1456 C CA . THR B 1 47 ? 4.164 4.855 19.531 1 90.75 47 THR B CA 1
ATOM 1457 C C . THR B 1 47 ? 5.047 4.648 18.312 1 90.75 47 THR B C 1
ATOM 1459 O O . THR B 1 47 ? 5.832 5.527 17.953 1 90.75 47 THR B O 1
ATOM 1462 N N . ALA B 1 48 ? 4.84 3.539 17.656 1 91.31 48 ALA B N 1
ATOM 1463 C CA . ALA B 1 48 ? 5.594 3.244 16.438 1 91.31 48 ALA B CA 1
ATOM 1464 C C . ALA B 1 48 ? 5.188 4.176 15.297 1 91.31 48 ALA B C 1
ATOM 1466 O O . ALA B 1 48 ? 6.027 4.586 14.492 1 91.31 48 ALA B O 1
ATOM 1467 N N . ILE B 1 49 ? 3.967 4.543 15.203 1 91.88 49 ILE B N 1
ATOM 1468 C CA . ILE B 1 49 ? 3.48 5.457 14.18 1 91.88 49 ILE B CA 1
ATOM 1469 C C . ILE B 1 49 ? 4.062 6.852 14.414 1 91.88 49 ILE B C 1
ATOM 1471 O O . ILE B 1 49 ? 4.527 7.504 13.469 1 91.88 49 ILE B O 1
ATOM 1475 N N . LYS B 1 50 ? 4.141 7.246 15.664 1 90.19 50 LYS B N 1
ATOM 1476 C CA . LYS B 1 50 ? 4.746 8.531 15.992 1 90.19 50 LYS B CA 1
ATOM 1477 C C . LYS B 1 50 ? 6.219 8.57 15.602 1 90.19 50 LYS B C 1
ATOM 1479 O O . LYS B 1 50 ? 6.699 9.562 15.055 1 90.19 50 LYS B O 1
ATOM 1484 N N . ARG B 1 51 ? 6.852 7.488 15.82 1 88.94 51 ARG B N 1
ATOM 1485 C CA . ARG B 1 51 ? 8.258 7.398 15.43 1 88.94 51 ARG B CA 1
ATOM 1486 C C . ARG B 1 51 ? 8.414 7.484 13.914 1 88.94 51 ARG B C 1
ATOM 1488 O O . ARG B 1 51 ? 9.336 8.133 13.414 1 88.94 51 ARG B O 1
ATOM 1495 N N . LEU B 1 52 ? 7.555 6.82 13.18 1 86.56 52 LEU B N 1
ATOM 1496 C CA . LEU B 1 52 ? 7.547 6.863 11.727 1 86.56 52 LEU B CA 1
ATOM 1497 C C . LEU B 1 52 ? 7.363 8.289 11.227 1 86.56 52 LEU B C 1
ATOM 1499 O O . LEU B 1 52 ? 8.117 8.758 10.359 1 86.56 52 LEU B O 1
ATOM 1503 N N . ILE B 1 53 ? 6.453 9.016 11.797 1 86 53 ILE B N 1
ATOM 1504 C CA . ILE B 1 53 ? 6.164 10.391 11.422 1 86 53 ILE B CA 1
ATOM 1505 C C . ILE B 1 53 ? 7.371 11.281 11.727 1 86 53 ILE B C 1
ATOM 1507 O O . ILE B 1 53 ? 7.777 12.094 10.898 1 86 53 ILE B O 1
ATOM 1511 N N . THR B 1 54 ? 7.938 11.086 12.906 1 84.75 54 THR B N 1
ATOM 1512 C CA . THR B 1 54 ? 9.07 11.906 13.336 1 84.75 54 THR B CA 1
ATOM 1513 C C . THR B 1 54 ? 10.258 11.719 12.391 1 84.75 54 THR B C 1
ATOM 1515 O O . THR B 1 54 ? 10.984 12.672 12.109 1 84.75 54 THR B O 1
ATOM 1518 N N . GLN B 1 55 ? 10.328 10.562 11.891 1 80.94 55 GLN B N 1
ATOM 1519 C CA . GLN B 1 55 ? 11.406 10.297 10.945 1 80.94 55 GLN B CA 1
ATOM 1520 C C . GLN B 1 55 ? 11.242 11.125 9.68 1 80.94 55 GLN B C 1
ATOM 1522 O O . GLN B 1 55 ? 12.219 11.656 9.141 1 80.94 55 GLN B O 1
ATOM 1527 N N . TYR B 1 56 ? 10.078 11.258 9.219 1 77.88 56 TYR B N 1
ATOM 1528 C CA . TYR B 1 56 ? 9.805 12.062 8.031 1 77.88 56 TYR B CA 1
ATOM 1529 C C . TYR B 1 56 ? 9.922 13.555 8.344 1 77.88 56 TYR B C 1
ATOM 1531 O O . TYR B 1 56 ? 10.359 14.336 7.5 1 77.88 56 TYR B O 1
ATOM 1539 N N . MET B 1 57 ? 9.555 13.961 9.508 1 78.19 57 MET B N 1
ATOM 1540 C CA . MET B 1 57 ? 9.57 15.367 9.914 1 78.19 57 MET B CA 1
ATOM 1541 C C . MET B 1 57 ? 10.992 15.922 9.883 1 78.19 57 MET B C 1
ATOM 1543 O O . MET B 1 57 ? 11.195 17.078 9.508 1 78.19 57 MET B O 1
ATOM 1547 N N . VAL B 1 58 ? 11.914 15.133 10.25 1 81.06 58 VAL B N 1
ATOM 1548 C CA . VAL B 1 58 ? 13.289 15.617 10.344 1 81.06 58 VAL B CA 1
ATOM 1549 C C . VAL B 1 58 ? 13.875 15.766 8.938 1 81.06 58 VAL B C 1
ATOM 1551 O O . VAL B 1 58 ? 14.672 16.672 8.68 1 81.06 58 VAL B O 1
ATOM 1554 N N . GLU B 1 59 ? 13.344 15.039 8.047 1 86.19 59 GLU B N 1
ATOM 1555 C CA . GLU B 1 59 ? 13.992 14.977 6.742 1 86.19 59 GLU B CA 1
ATOM 1556 C C . GLU B 1 59 ? 13.219 15.805 5.711 1 86.19 59 GLU B C 1
ATOM 1558 O O . GLU B 1 59 ? 13.812 16.344 4.773 1 86.19 59 GLU B O 1
ATOM 1563 N N . TYR B 1 60 ? 11.984 15.938 5.895 1 90.5 60 TYR B N 1
ATOM 1564 C CA . TYR B 1 60 ? 11.133 16.531 4.875 1 90.5 60 TYR B CA 1
ATOM 1565 C C . TYR B 1 60 ? 10.359 17.719 5.434 1 90.5 60 TYR B C 1
ATOM 1567 O O . TYR B 1 60 ? 9.883 17.688 6.57 1 90.5 60 TYR B O 1
ATOM 1575 N N . ASP B 1 61 ? 10.297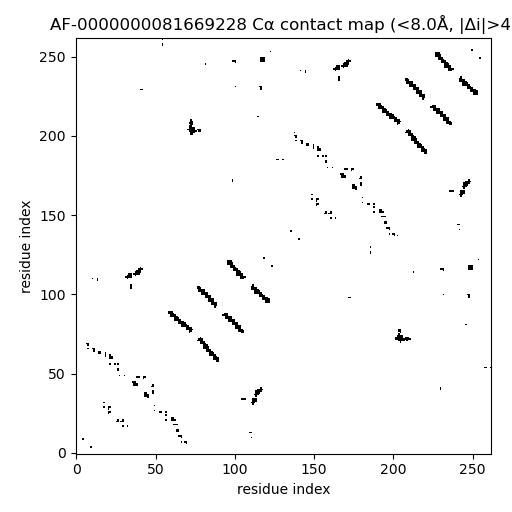 18.781 4.645 1 91.19 61 ASP B N 1
ATOM 1576 C CA . ASP B 1 61 ? 9.664 19.984 5.172 1 91.19 61 ASP B CA 1
ATOM 1577 C C . ASP B 1 61 ? 8.273 20.188 4.562 1 91.19 61 ASP B C 1
ATOM 1579 O O . ASP B 1 61 ? 7.516 21.047 5.004 1 91.19 61 ASP B O 1
ATOM 1583 N N . ASP B 1 62 ? 7.984 19.359 3.48 1 93.75 62 ASP B N 1
ATOM 1584 C CA . ASP B 1 62 ? 6.656 19.453 2.877 1 93.75 62 ASP B CA 1
ATOM 1585 C C . ASP B 1 62 ? 6.258 18.141 2.215 1 93.75 62 ASP B C 1
ATOM 1587 O O . ASP B 1 62 ? 7.121 17.375 1.792 1 93.75 62 ASP B O 1
ATOM 1591 N N . ILE B 1 63 ? 4.957 17.922 2.197 1 94.88 63 ILE B N 1
ATOM 1592 C CA . ILE B 1 63 ? 4.383 16.781 1.489 1 94.88 63 ILE B CA 1
ATOM 1593 C C . ILE B 1 63 ? 3.055 17.188 0.854 1 94.88 63 ILE B C 1
ATOM 1595 O O . ILE B 1 63 ? 2.244 17.875 1.479 1 94.88 63 ILE B O 1
ATOM 1599 N N . ARG B 1 64 ? 2.822 16.781 -0.388 1 96.88 64 ARG B N 1
ATOM 1600 C CA . ARG B 1 64 ? 1.566 16.969 -1.104 1 96.88 64 ARG B CA 1
ATOM 1601 C C . ARG B 1 64 ? 1.025 15.656 -1.642 1 96.88 64 ARG B C 1
ATOM 1603 O O . ARG B 1 64 ? 1.788 14.812 -2.121 1 96.88 64 ARG B O 1
ATOM 1610 N N . PHE B 1 65 ? -0.29 15.57 -1.535 1 98.19 65 PHE B N 1
ATOM 1611 C CA . PHE B 1 65 ? -0.947 14.336 -1.959 1 98.19 65 PHE B CA 1
ATOM 1612 C C . PHE B 1 65 ? -1.95 14.609 -3.072 1 98.19 65 PHE B C 1
ATOM 1614 O O . PHE B 1 65 ? -2.59 15.664 -3.09 1 98.19 65 PHE B O 1
ATOM 1621 N N . THR B 1 66 ? -2.096 13.695 -3.988 1 97.94 66 THR B N 1
ATOM 1622 C CA . THR B 1 66 ? -3.162 13.664 -4.984 1 97.94 66 THR B CA 1
ATOM 1623 C C . THR B 1 66 ? -3.848 12.305 -5 1 97.94 66 THR B C 1
ATOM 1625 O O . THR B 1 66 ? -3.199 11.273 -5.223 1 97.94 66 THR B O 1
ATOM 1628 N N . ILE B 1 67 ? -5.172 12.305 -4.719 1 97.25 67 ILE B N 1
ATOM 1629 C CA . ILE B 1 67 ? -5.941 11.07 -4.832 1 97.25 67 ILE B CA 1
ATOM 1630 C C . ILE B 1 67 ? -6.117 10.703 -6.309 1 97.25 67 ILE B C 1
ATOM 1632 O O . ILE B 1 67 ? -6.652 11.5 -7.086 1 97.25 67 ILE B O 1
ATOM 1636 N N . THR B 1 68 ? -5.73 9.531 -6.711 1 95.19 68 THR B N 1
ATOM 1637 C CA . THR B 1 68 ? -5.785 9.133 -8.117 1 95.19 68 THR B CA 1
ATOM 1638 C C . THR B 1 68 ? -6.91 8.133 -8.352 1 95.19 68 THR B C 1
ATOM 1640 O O . THR B 1 68 ? -7.348 7.941 -9.492 1 95.19 68 THR B O 1
ATOM 1643 N N . ASP B 1 69 ? -7.379 7.484 -7.344 1 91.81 69 ASP B N 1
ATOM 1644 C CA . ASP B 1 69 ? -8.461 6.504 -7.406 1 91.81 69 ASP B CA 1
ATOM 1645 C C . ASP B 1 69 ? -9.078 6.281 -6.027 1 91.81 69 ASP B C 1
ATOM 1647 O O . ASP B 1 69 ? -8.398 6.402 -5.008 1 91.81 69 ASP B O 1
ATOM 1651 N N . THR B 1 70 ? -10.359 6.176 -6.062 1 90 70 THR B N 1
ATOM 1652 C CA . THR B 1 70 ? -11.039 5.832 -4.82 1 90 70 THR B CA 1
ATOM 1653 C C . THR B 1 70 ? -12.094 4.754 -5.062 1 90 70 THR B C 1
ATOM 1655 O O . THR B 1 70 ? -12.539 4.555 -6.195 1 90 70 THR B O 1
ATOM 1658 N N . GLY B 1 71 ? -12.445 4.109 -4.164 1 78.31 71 GLY B N 1
ATOM 1659 C CA . GLY B 1 71 ? -13.609 3.238 -4.141 1 78.31 71 GLY B CA 1
ATOM 1660 C C . GLY B 1 71 ? -14.227 3.102 -2.764 1 78.31 71 GLY B C 1
ATOM 1661 O O . GLY B 1 71 ? -13.586 3.422 -1.758 1 78.31 71 GLY B O 1
ATOM 1662 N N . THR B 1 72 ? -15.594 3.217 -2.857 1 65.25 72 THR B N 1
ATOM 1663 C CA . THR B 1 72 ? -16.297 3.043 -1.589 1 65.25 72 THR B CA 1
ATOM 1664 C C . THR B 1 72 ? -16.25 1.585 -1.143 1 65.25 72 THR B C 1
ATOM 1666 O O . THR B 1 72 ? -16.453 0.676 -1.951 1 65.25 72 THR B O 1
ATOM 1669 N N . ILE B 1 73 ? -15.336 1.354 -0.059 1 55 73 ILE B N 1
ATOM 1670 C CA . ILE B 1 73 ? -15.141 -0.01 0.421 1 55 73 ILE B CA 1
ATOM 1671 C C . ILE B 1 73 ? -16.312 -0.417 1.31 1 55 73 ILE B C 1
ATOM 1673 O O . ILE B 1 73 ? -17.016 0.439 1.842 1 55 73 ILE B O 1
ATOM 1677 N N . GLY B 1 74 ? -16.656 -1.345 1.818 1 57.75 74 GLY B N 1
ATOM 1678 C CA . GLY B 1 74 ? -17.484 -2.326 2.51 1 57.75 74 GLY B CA 1
ATOM 1679 C C . GLY B 1 74 ? -18.5 -1.702 3.438 1 57.75 74 GLY B C 1
ATOM 1680 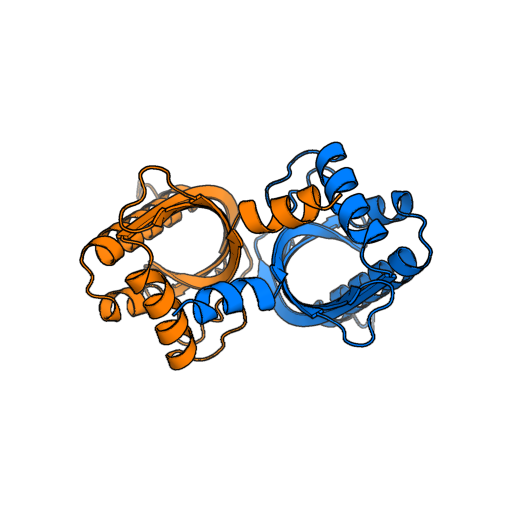O O . GLY B 1 74 ? -18.5 -0.485 3.639 1 57.75 74 GLY B O 1
ATOM 1681 N N . LYS B 1 75 ? -19.312 -2.539 3.883 1 57.47 75 LYS B N 1
ATOM 1682 C CA . LYS B 1 75 ? -20.422 -2.312 4.797 1 57.47 75 LYS B CA 1
ATOM 1683 C C . LYS B 1 75 ? -19.969 -1.549 6.039 1 57.47 75 LYS B C 1
ATOM 1685 O O . LYS B 1 75 ? -20.766 -0.837 6.656 1 57.47 75 LYS B O 1
ATOM 1690 N N . ASP B 1 76 ? -18.688 -1.611 6.191 1 65.69 76 ASP B N 1
ATOM 1691 C CA . ASP B 1 76 ? -18.25 -1.056 7.469 1 65.69 76 ASP B CA 1
ATOM 1692 C C . ASP B 1 76 ? -17.797 0.395 7.312 1 65.69 76 ASP B C 1
ATOM 1694 O O . ASP B 1 76 ? -17.156 0.952 8.203 1 65.69 76 ASP B O 1
ATOM 1698 N N . GLY B 1 77 ? -18.031 0.906 6.18 1 78.69 77 GLY B N 1
ATOM 1699 C CA . GLY B 1 77 ? -17.734 2.316 5.988 1 78.69 77 GLY B CA 1
ATOM 1700 C C . GLY B 1 77 ? -16.281 2.574 5.625 1 78.69 77 GLY B C 1
ATOM 1701 O O . GLY B 1 77 ? -15.805 3.709 5.719 1 78.69 77 GLY B O 1
ATOM 1702 N N . LEU B 1 78 ? -15.562 1.525 5.297 1 89.25 78 LEU B N 1
ATOM 1703 C CA . LEU B 1 78 ? -14.18 1.676 4.867 1 89.25 78 LEU B CA 1
ATOM 1704 C C . LEU B 1 78 ? -14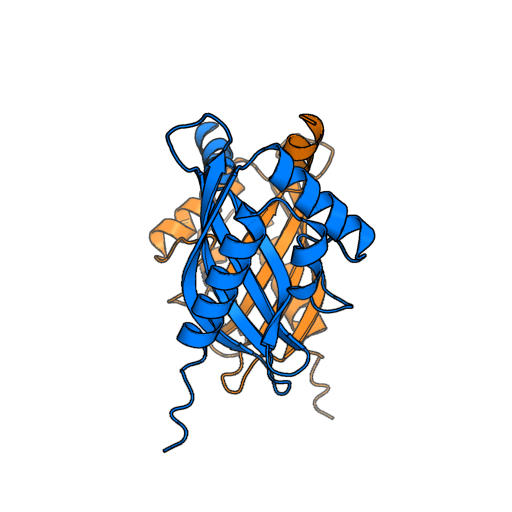.102 2.146 3.42 1 89.25 78 LEU B C 1
ATOM 1706 O O . LEU B 1 78 ? -14.898 1.716 2.58 1 89.25 78 LEU B O 1
ATOM 1710 N N . VAL B 1 79 ? -13.125 3.051 3.184 1 91.44 79 VAL B N 1
ATOM 1711 C CA . VAL B 1 79 ? -12.852 3.545 1.838 1 91.44 79 VAL B CA 1
ATOM 1712 C C . VAL B 1 79 ? -11.367 3.346 1.509 1 91.44 79 VAL B C 1
ATOM 1714 O O . VAL B 1 79 ? -10.508 3.551 2.363 1 91.44 79 VAL B O 1
ATOM 1717 N N . TYR B 1 80 ? -11.133 2.871 0.326 1 93.75 80 TYR B N 1
ATOM 1718 C CA . TYR B 1 80 ? -9.727 2.895 -0.057 1 93.75 80 TYR B CA 1
ATOM 1719 C C . TYR B 1 80 ? -9.438 4.055 -1 1 93.75 80 TYR B C 1
ATOM 1721 O O . TYR B 1 80 ? -10.344 4.566 -1.663 1 93.75 80 TYR B O 1
ATOM 1729 N N . SER B 1 81 ? -8.195 4.422 -1.062 1 94.88 81 SER B N 1
ATOM 1730 C CA . SER B 1 81 ? -7.68 5.328 -2.086 1 94.88 81 SER B CA 1
ATOM 1731 C C . SER B 1 81 ? -6.297 4.898 -2.559 1 94.88 81 SER B C 1
ATOM 1733 O O . SER B 1 81 ? -5.523 4.324 -1.79 1 94.88 81 SER B O 1
ATOM 1735 N N . THR B 1 82 ? -6.055 5.152 -3.814 1 96 82 THR B N 1
ATOM 1736 C CA . THR B 1 82 ? -4.691 5.242 -4.32 1 96 82 THR B CA 1
ATOM 1737 C C . THR B 1 82 ? -4.23 6.695 -4.383 1 96 82 THR B C 1
ATOM 1739 O O . THR B 1 82 ? -5.008 7.586 -4.742 1 96 82 THR B O 1
ATOM 1742 N N . ILE B 1 83 ? -3.027 6.91 -3.945 1 97.38 83 ILE B N 1
ATOM 1743 C CA . ILE B 1 83 ? -2.516 8.258 -3.75 1 97.38 83 ILE B CA 1
ATOM 1744 C C . ILE B 1 83 ? -1.142 8.391 -4.402 1 97.38 83 ILE B C 1
ATOM 1746 O O . ILE B 1 83 ? -0.292 7.508 -4.258 1 97.38 83 ILE B O 1
ATOM 1750 N N . ALA B 1 84 ? -0.987 9.438 -5.184 1 96.94 84 ALA B N 1
ATOM 1751 C CA . ALA B 1 84 ? 0.355 9.938 -5.48 1 96.94 84 ALA B CA 1
ATOM 1752 C C . ALA B 1 84 ? 0.774 11.016 -4.488 1 96.94 84 ALA B C 1
ATOM 1754 O O . ALA B 1 84 ? -0.046 11.828 -4.066 1 96.94 84 ALA B O 1
ATOM 1755 N N . PHE B 1 85 ? 2.059 10.93 -4.055 1 96.69 85 PHE B N 1
ATOM 1756 C CA . PHE B 1 85 ? 2.518 12.008 -3.182 1 96.69 85 PHE B CA 1
ATOM 1757 C C . PHE B 1 85 ? 3.875 12.531 -3.637 1 96.69 85 PHE B C 1
ATOM 1759 O O . PHE B 1 85 ? 4.566 11.883 -4.426 1 96.69 85 PHE B O 1
ATOM 1766 N N . ASN B 1 86 ? 4.195 13.805 -3.25 1 95.88 86 ASN B N 1
ATOM 1767 C CA . ASN B 1 86 ? 5.492 14.453 -3.422 1 95.88 86 ASN B CA 1
ATOM 1768 C C . ASN B 1 86 ? 6.066 14.922 -2.088 1 95.88 86 ASN B C 1
ATOM 1770 O O . ASN B 1 86 ? 5.449 15.734 -1.392 1 95.88 86 ASN B O 1
ATOM 1774 N N . LEU B 1 87 ? 7.219 14.367 -1.795 1 93.62 87 LEU B N 1
ATOM 1775 C CA . LEU B 1 87 ? 7.949 14.727 -0.585 1 93.62 87 LEU B CA 1
ATOM 1776 C C . LEU B 1 87 ? 9.039 15.742 -0.895 1 93.62 87 LEU B C 1
ATOM 1778 O O . LEU B 1 87 ? 9.859 15.531 -1.789 1 93.62 87 LEU B O 1
ATOM 1782 N N . HIS B 1 88 ? 9.031 16.781 -0.182 1 94.5 88 HIS B N 1
ATOM 1783 C CA . HIS B 1 88 ? 10.094 17.781 -0.315 1 94.5 88 HIS B CA 1
ATOM 1784 C C . HIS B 1 88 ? 11.117 17.656 0.808 1 94.5 88 HIS B C 1
ATOM 1786 O O . HIS B 1 88 ? 10.828 17.984 1.958 1 94.5 88 HIS B O 1
ATOM 1792 N N . LYS B 1 89 ? 12.242 17.172 0.482 1 91.44 89 LYS B N 1
ATOM 1793 C CA . LYS B 1 89 ? 13.336 17.062 1.44 1 91.44 89 LYS B CA 1
ATOM 1794 C C . LYS B 1 89 ? 13.906 18.438 1.779 1 91.44 89 LYS B C 1
ATOM 1796 O O . LYS B 1 89 ? 14.078 19.281 0.895 1 91.44 89 LYS B O 1
ATOM 1801 N N . ARG B 1 90 ? 14.188 18.594 3.035 1 91.5 90 ARG B N 1
ATOM 1802 C CA . ARG B 1 90 ? 14.758 19.859 3.482 1 91.5 90 ARG B CA 1
ATOM 1803 C C . ARG B 1 90 ? 16.016 20.203 2.678 1 91.5 90 ARG B C 1
ATOM 1805 O O . ARG B 1 90 ? 16.922 19.375 2.539 1 91.5 90 ARG B O 1
ATOM 1812 N N . GLY B 1 91 ? 16 21.422 2.096 1 90.94 91 GLY B N 1
ATOM 1813 C CA . GLY B 1 91 ? 17.172 21.938 1.396 1 90.94 91 GLY B CA 1
ATOM 1814 C C . GLY B 1 91 ? 17.219 21.516 -0.062 1 90.94 91 GLY B C 1
ATOM 1815 O O . GLY B 1 91 ? 18.094 21.953 -0.808 1 90.94 91 GLY B O 1
ATOM 1816 N N . GLU B 1 92 ? 16.344 20.594 -0.409 1 91.81 92 GLU B N 1
ATOM 1817 C CA . GLU B 1 92 ? 16.344 20.141 -1.795 1 91.81 92 GLU B CA 1
ATOM 1818 C C . GLU B 1 92 ? 15.352 20.938 -2.637 1 91.81 92 GLU B C 1
ATOM 1820 O O . GLU B 1 92 ? 14.352 21.438 -2.121 1 91.81 92 GLU B O 1
ATOM 1825 N N . LYS B 1 93 ? 15.656 21 -3.912 1 91.88 93 LYS B N 1
ATOM 1826 C CA . LYS B 1 93 ? 14.82 21.797 -4.809 1 91.88 93 LYS B CA 1
ATOM 1827 C C . LYS B 1 93 ? 13.711 20.953 -5.422 1 91.88 93 LYS B C 1
ATOM 1829 O O . LYS B 1 93 ? 12.648 21.469 -5.77 1 91.88 93 LYS B O 1
ATOM 1834 N N . VAL B 1 94 ? 14.07 19.703 -5.531 1 92.19 94 VAL B N 1
ATOM 1835 C CA . VAL B 1 94 ? 13.133 18.844 -6.246 1 92.19 94 VAL B CA 1
ATOM 1836 C C . VAL B 1 94 ? 12.438 17.906 -5.262 1 92.19 94 VAL B C 1
ATOM 1838 O O . VAL B 1 94 ? 13.086 17.344 -4.371 1 92.19 94 VAL B O 1
ATOM 1841 N N . ALA B 1 95 ? 11.156 17.812 -5.387 1 93.69 95 ALA B N 1
ATOM 1842 C CA . ALA B 1 95 ? 10.375 16.891 -4.57 1 93.69 95 ALA B CA 1
ATOM 1843 C C . ALA B 1 95 ? 10.547 15.453 -5.051 1 93.69 95 ALA B C 1
ATOM 1845 O O . ALA B 1 95 ? 10.781 15.211 -6.238 1 93.69 95 ALA B O 1
ATOM 1846 N N . GLU B 1 96 ? 10.445 14.492 -4.156 1 91.94 96 GLU B N 1
ATOM 1847 C CA . GLU B 1 96 ? 10.516 13.055 -4.434 1 91.94 96 GLU B CA 1
ATOM 1848 C C . GLU B 1 96 ? 9.117 12.453 -4.551 1 91.94 96 GLU B C 1
ATOM 1850 O O . GLU B 1 96 ? 8.32 12.523 -3.613 1 91.94 96 GLU B O 1
ATOM 1855 N N . PRO B 1 97 ? 8.828 11.906 -5.703 1 94.31 97 PRO B N 1
ATOM 1856 C CA . PRO B 1 97 ? 7.5 11.32 -5.879 1 94.31 97 PRO B CA 1
ATOM 1857 C C . PRO B 1 97 ? 7.367 9.945 -5.223 1 94.31 97 PRO B C 1
ATOM 1859 O O . PRO B 1 97 ? 8.375 9.266 -4.992 1 94.31 97 PRO B O 1
ATOM 1862 N N . GLY B 1 98 ? 6.16 9.578 -4.82 1 94.38 98 GLY B N 1
ATOM 1863 C CA . GLY B 1 98 ? 5.844 8.258 -4.297 1 94.38 98 GLY B CA 1
ATOM 1864 C C . GLY B 1 98 ? 4.387 7.883 -4.469 1 94.38 98 GLY B C 1
ATOM 1865 O O . GLY B 1 98 ? 3.617 8.617 -5.094 1 94.38 98 GLY B O 1
ATOM 1866 N N . LYS B 1 99 ? 4.008 6.699 -4.062 1 95.62 99 LYS B N 1
ATOM 1867 C CA . LYS B 1 99 ? 2.662 6.141 -4.168 1 95.62 99 LYS B CA 1
ATOM 1868 C C . LYS B 1 99 ? 2.219 5.52 -2.848 1 95.62 99 LYS B C 1
ATOM 1870 O O . LYS B 1 99 ? 3.051 5.105 -2.039 1 95.62 99 LYS B O 1
ATOM 1875 N N . GLU B 1 100 ? 1.003 5.523 -2.66 1 96.81 100 GLU B N 1
ATOM 1876 C CA . GLU B 1 100 ? 0.426 4.996 -1.429 1 96.81 100 GLU B CA 1
ATOM 1877 C C . GLU B 1 100 ? -0.953 4.391 -1.679 1 96.81 100 GLU B C 1
ATOM 1879 O O . GLU B 1 100 ? -1.713 4.891 -2.512 1 96.81 100 GLU B O 1
ATOM 1884 N N . ILE B 1 101 ? -1.277 3.312 -1.104 1 97.12 101 ILE B N 1
ATOM 1885 C CA . ILE B 1 101 ? -2.674 2.945 -0.89 1 97.12 101 ILE B CA 1
ATOM 1886 C C . ILE B 1 101 ? -3.039 3.146 0.579 1 97.12 101 ILE B C 1
ATOM 1888 O O . ILE B 1 101 ? -2.264 2.799 1.472 1 97.12 101 ILE B O 1
ATOM 1892 N N . CYS B 1 102 ? -4.152 3.715 0.798 1 96.75 102 CYS B N 1
ATOM 1893 C CA . CYS B 1 102 ? -4.688 3.967 2.133 1 96.75 102 CYS B CA 1
ATOM 1894 C C . CYS B 1 102 ? -6.094 3.4 2.273 1 96.75 102 CYS B C 1
ATOM 1896 O O . CYS B 1 102 ? -6.922 3.549 1.372 1 96.75 102 CYS B O 1
ATOM 1898 N N . ILE B 1 103 ? -6.324 2.639 3.361 1 95.12 103 ILE B N 1
ATOM 1899 C CA . ILE B 1 103 ? -7.664 2.332 3.844 1 95.12 103 ILE B CA 1
ATOM 1900 C C . ILE B 1 103 ? -8.086 3.365 4.887 1 95.12 103 ILE B C 1
ATOM 1902 O O . ILE B 1 103 ? -7.387 3.576 5.879 1 95.12 103 ILE B O 1
ATOM 1906 N N . TRP B 1 104 ? -9.219 3.971 4.621 1 95.38 104 TRP B N 1
ATOM 1907 C CA . TRP B 1 104 ? -9.711 5.043 5.48 1 95.38 104 TRP B CA 1
ATOM 1908 C C . TRP B 1 104 ? -10.906 4.57 6.305 1 95.38 104 TRP B C 1
ATOM 1910 O O . TRP B 1 104 ? -11.719 3.775 5.832 1 95.38 104 TRP B O 1
ATOM 1920 N N . LYS B 1 105 ? -11.062 5.059 7.43 1 92.81 105 LYS B N 1
ATOM 1921 C CA . LYS B 1 105 ? -12.188 4.875 8.344 1 92.81 105 LYS B CA 1
ATOM 1922 C C . LYS B 1 105 ? -12.531 6.176 9.055 1 92.81 105 LYS B C 1
ATOM 1924 O O . LYS B 1 105 ? -11.641 6.953 9.414 1 92.81 105 LYS B O 1
ATOM 1929 N N . LYS B 1 106 ? -13.758 6.363 9.188 1 92.5 106 LYS B N 1
ATOM 1930 C CA . LYS B 1 106 ? -14.156 7.578 9.898 1 92.5 106 LYS B CA 1
ATOM 1931 C C . LYS B 1 106 ? -14.008 7.402 11.406 1 92.5 106 LYS B C 1
ATOM 1933 O O . LYS B 1 106 ? -14.336 6.344 11.953 1 92.5 106 LYS B O 1
ATOM 1938 N N . ASN B 1 107 ? -13.375 8.281 12 1 93.25 107 ASN B N 1
ATOM 1939 C CA . ASN B 1 107 ? -13.406 8.547 13.438 1 93.25 107 ASN B CA 1
ATOM 1940 C C . ASN B 1 107 ? -14.211 9.805 13.75 1 93.25 107 ASN B C 1
ATOM 1942 O O . ASN B 1 107 ? -13.766 10.914 13.469 1 93.25 107 ASN B O 1
ATOM 1946 N N . GLY B 1 108 ? -15.406 9.648 14.281 1 91.69 108 GLY B N 1
ATOM 1947 C CA . GLY B 1 108 ? -16.359 10.742 14.227 1 91.69 108 GLY B CA 1
ATOM 1948 C C . GLY B 1 108 ? -16.781 11.094 12.812 1 91.69 108 GLY B C 1
ATOM 1949 O O . GLY B 1 108 ? -17.234 10.227 12.055 1 91.69 108 GLY B O 1
ATOM 1950 N N . ASP B 1 109 ? -16.625 12.359 12.352 1 92.31 109 ASP B N 1
ATOM 1951 C CA . ASP B 1 109 ? -17.109 12.789 11.039 1 92.31 109 ASP B CA 1
ATOM 1952 C C . ASP B 1 109 ? -15.945 12.93 10.055 1 92.31 109 ASP B C 1
ATOM 1954 O O . ASP B 1 109 ? -16.156 13.281 8.891 1 92.31 109 ASP B O 1
ATOM 1958 N N . LYS B 1 110 ? -14.773 12.547 10.477 1 95.25 110 LYS B N 1
ATOM 1959 C CA . LYS B 1 110 ? -13.617 12.773 9.609 1 95.25 110 LYS B CA 1
ATOM 1960 C C . LYS B 1 110 ? -12.953 11.453 9.219 1 95.25 110 LYS B C 1
ATOM 1962 O O . LYS B 1 110 ? -12.836 10.547 10.047 1 95.25 110 LYS B O 1
ATOM 1967 N N . PHE B 1 111 ? -12.562 11.398 8.016 1 95.94 111 PHE B N 1
ATOM 1968 C CA . PHE B 1 111 ? -11.758 10.266 7.574 1 95.94 111 PHE B CA 1
ATOM 1969 C C . PHE B 1 111 ? -10.375 10.297 8.219 1 95.94 111 PHE B C 1
ATOM 1971 O O . PHE B 1 111 ? -9.75 11.359 8.305 1 95.94 111 PHE B O 1
ATOM 1978 N N . CYS B 1 112 ? -9.953 9.125 8.711 1 97.06 112 CYS B N 1
ATOM 1979 C CA . CYS B 1 112 ? -8.617 8.93 9.281 1 97.06 112 CYS B CA 1
ATOM 1980 C C . CYS B 1 112 ? -7.887 7.793 8.57 1 97.06 112 CYS B C 1
ATOM 1982 O O . CYS B 1 112 ? -8.516 6.867 8.055 1 97.06 112 CYS B O 1
ATOM 1984 N N . PHE B 1 113 ? -6.539 7.918 8.562 1 97.38 113 PHE B N 1
ATOM 1985 C CA . PHE B 1 113 ? -5.73 6.785 8.133 1 97.38 113 PHE B CA 1
ATOM 1986 C C . PHE B 1 113 ? -5.973 5.574 9.023 1 97.38 113 PHE B C 1
ATOM 1988 O O . PHE B 1 113 ? -5.828 5.66 10.25 1 97.38 113 PHE B O 1
ATOM 1995 N N . HIS B 1 114 ? -6.371 4.469 8.406 1 95.31 114 HIS B N 1
ATOM 1996 C CA . HIS B 1 114 ? -6.637 3.242 9.148 1 95.31 114 HIS B CA 1
ATOM 1997 C C . HIS B 1 114 ? -5.605 2.166 8.82 1 95.31 114 HIS B C 1
ATOM 1999 O O . HIS B 1 114 ? -5.023 1.562 9.719 1 95.31 114 HIS B O 1
ATOM 2005 N N . ARG B 1 115 ? -5.297 1.951 7.52 1 96.25 115 ARG B N 1
ATOM 2006 C CA . ARG B 1 115 ? -4.199 1.159 6.973 1 96.25 115 ARG B CA 1
ATOM 2007 C C . ARG B 1 115 ? -3.514 1.891 5.824 1 96.25 115 ARG B C 1
ATOM 2009 O O . ARG B 1 115 ? -4.18 2.496 4.98 1 96.25 115 ARG B O 1
ATOM 2016 N N . ALA B 1 116 ? -2.229 1.767 5.797 1 97 116 ALA B N 1
ATOM 2017 C CA . ALA B 1 116 ? -1.561 2.342 4.629 1 97 116 ALA B CA 1
ATOM 2018 C C . ALA B 1 116 ? -0.195 1.697 4.406 1 97 116 ALA B C 1
ATOM 2020 O O . ALA B 1 116 ? 0.474 1.299 5.363 1 97 116 ALA B O 1
ATOM 2021 N N . VAL B 1 117 ? 0.175 1.601 3.197 1 96.56 117 VAL B N 1
ATOM 2022 C CA . VAL B 1 117 ? 1.525 1.306 2.729 1 96.56 117 VAL B CA 1
ATOM 2023 C C . VAL B 1 117 ? 1.912 2.283 1.622 1 96.56 117 VAL B C 1
ATOM 2025 O O . VAL B 1 117 ? 1.087 2.629 0.773 1 96.56 117 VAL B O 1
ATOM 2028 N N . TRP B 1 118 ? 3.119 2.74 1.686 1 95.56 118 TRP B N 1
ATOM 2029 C CA . TRP B 1 118 ? 3.609 3.664 0.667 1 95.56 118 TRP B CA 1
ATOM 2030 C C . TRP B 1 118 ? 5.027 3.299 0.236 1 95.56 118 TRP B C 1
ATOM 2032 O O . TRP B 1 118 ? 5.703 2.516 0.908 1 95.56 118 TRP B O 1
ATOM 2042 N N . ASN B 1 119 ? 5.406 3.789 -0.946 1 91.62 119 ASN B N 1
ATOM 2043 C CA . ASN B 1 119 ? 6.734 3.594 -1.518 1 91.62 119 ASN B CA 1
ATOM 2044 C C . ASN B 1 119 ? 7.176 4.809 -2.328 1 91.62 119 ASN B C 1
ATOM 2046 O O . ASN B 1 119 ? 6.414 5.332 -3.139 1 91.62 119 ASN B O 1
ATOM 2050 N N . ALA B 1 120 ? 8.438 5.195 -2.021 1 85.19 120 ALA B N 1
ATOM 2051 C CA . ALA B 1 120 ? 9.031 6.223 -2.875 1 85.19 120 ALA B CA 1
ATOM 2052 C C . ALA B 1 120 ? 9.375 5.656 -4.25 1 85.19 120 ALA B C 1
ATOM 2054 O O . ALA B 1 120 ? 9.812 4.508 -4.363 1 85.19 120 ALA B O 1
ATOM 2055 N N . ASP B 1 121 ? 9.109 6.332 -5.32 1 79.06 121 ASP B N 1
ATOM 2056 C CA . ASP B 1 121 ? 9.336 5.859 -6.684 1 79.06 121 ASP B CA 1
ATOM 2057 C C . ASP B 1 121 ? 10.812 5.57 -6.93 1 79.06 121 ASP B C 1
ATOM 2059 O O . ASP B 1 121 ? 11.156 4.672 -7.699 1 79.06 121 ASP B O 1
ATOM 2063 N N . GLU B 1 122 ? 11.656 6.277 -6.371 1 62.03 122 GLU B N 1
ATOM 2064 C CA . GLU B 1 122 ? 13.078 5.992 -6.559 1 62.03 122 GLU B CA 1
ATOM 2065 C C . GLU B 1 122 ? 13.43 4.594 -6.059 1 62.03 122 GLU B C 1
ATOM 2067 O O . GLU B 1 122 ? 14.297 3.926 -6.625 1 62.03 122 GLU B O 1
ATOM 2072 N N . ALA B 1 123 ? 12.867 4.125 -5.105 1 52.88 123 ALA B N 1
ATOM 2073 C CA . ALA B 1 123 ? 13.141 2.799 -4.562 1 52.88 123 ALA B CA 1
ATOM 2074 C C . ALA B 1 123 ? 12.844 1.709 -5.586 1 52.88 123 ALA B C 1
ATOM 2076 O O . ALA B 1 123 ? 13.562 0.713 -5.676 1 52.88 123 ALA B O 1
ATOM 2077 N N . ILE B 1 124 ? 11.805 1.921 -6.297 1 49.41 124 ILE B N 1
ATOM 2078 C CA . ILE B 1 124 ? 11.453 0.927 -7.305 1 49.41 124 ILE B CA 1
ATOM 2079 C C . ILE B 1 124 ? 12.422 1.028 -8.484 1 49.41 124 ILE B C 1
ATOM 2081 O O . ILE B 1 124 ? 12.812 0.012 -9.062 1 49.41 124 ILE B O 1
ATOM 2085 N N . GLU B 1 125 ? 12.891 2.301 -8.695 1 51.09 125 GLU B N 1
ATOM 2086 C CA . GLU B 1 125 ? 13.797 2.502 -9.82 1 51.09 125 GLU B CA 1
ATOM 2087 C C . GLU B 1 125 ? 15.18 1.937 -9.531 1 51.09 125 GLU B C 1
ATOM 2089 O O . GLU B 1 125 ? 15.852 1.42 -10.43 1 51.09 125 GLU B O 1
ATOM 2094 N N . THR B 1 126 ? 15.57 2.109 -8.406 1 44.91 126 THR B N 1
ATOM 2095 C CA . THR B 1 126 ? 16.859 1.532 -8.07 1 44.91 126 THR B CA 1
ATOM 2096 C C . THR B 1 126 ? 16.844 0.018 -8.258 1 44.91 126 THR B C 1
ATOM 2098 O O . THR B 1 126 ? 17.859 -0.578 -8.625 1 44.91 126 THR B O 1
ATOM 2101 N N . TYR B 1 127 ? 15.75 -0.408 -7.996 1 43.59 127 TYR B N 1
ATOM 2102 C CA . TYR B 1 127 ? 15.664 -1.833 -8.297 1 43.59 127 TYR B CA 1
ATOM 2103 C C . TYR B 1 127 ? 15.797 -2.084 -9.789 1 43.59 127 TYR B C 1
ATOM 2105 O O . TYR B 1 127 ? 16.328 -3.119 -10.211 1 43.59 127 TYR B O 1
ATOM 2113 N N . THR B 1 128 ? 15.305 -1.134 -10.531 1 41.91 128 THR B N 1
ATOM 2114 C CA . THR B 1 128 ? 15.359 -1.3 -11.984 1 41.91 128 THR B CA 1
ATOM 2115 C C . THR B 1 128 ? 16.734 -0.916 -12.516 1 41.91 128 THR B C 1
ATOM 2117 O O . THR B 1 128 ? 17.094 -1.275 -13.641 1 41.91 128 THR B O 1
ATOM 2120 N N . LYS B 1 129 ? 17.328 0.042 -11.781 1 41.03 129 LYS B N 1
ATOM 2121 C CA . LYS B 1 129 ? 18.625 0.435 -12.352 1 41.03 129 LYS B CA 1
ATOM 2122 C C . LYS B 1 129 ? 19.641 -0.691 -12.234 1 41.03 129 LYS B C 1
ATOM 2124 O O . LYS B 1 129 ? 20.719 -0.625 -12.836 1 41.03 129 LYS B O 1
ATOM 2129 N N . HIS B 1 130 ? 19.375 -1.377 -11.367 1 32.69 130 HIS B N 1
ATOM 2130 C CA . HIS B 1 130 ? 20.422 -2.402 -11.289 1 32.69 130 HIS B CA 1
ATOM 2131 C C . HIS B 1 130 ? 20.203 -3.484 -12.336 1 32.69 130 HIS B C 1
ATOM 2133 O O . HIS B 1 130 ? 20.906 -4.492 -12.352 1 32.69 130 HIS B O 1
ATOM 2139 N N . ILE B 1 131 ? 19.156 -3.275 -13.023 1 28.88 131 ILE B N 1
ATOM 2140 C CA . ILE B 1 131 ? 19.094 -4.184 -14.164 1 28.88 131 ILE B CA 1
ATOM 2141 C C . ILE B 1 131 ? 19.625 -3.477 -15.406 1 28.88 131 ILE B C 1
ATOM 2143 O O . ILE B 1 131 ? 19.297 -2.312 -15.656 1 28.88 131 ILE B O 1
#